Protein AF-0000000079915828 (afdb_homodimer)

Solvent-accessible surface area (backbone atoms only — not comparable to full-atom values): 18965 Å² total; per-residue (Å²): 133,83,81,73,73,76,75,75,77,76,74,57,76,58,43,66,49,56,47,56,29,67,75,40,44,79,91,48,40,68,49,22,48,33,44,31,30,44,50,34,49,53,52,39,46,51,53,24,49,53,47,42,48,60,61,30,49,80,71,75,40,53,68,68,46,48,53,50,46,48,54,20,66,74,31,73,92,17,38,43,40,54,68,56,50,16,64,74,65,70,41,56,57,68,57,45,51,53,44,50,52,55,34,35,74,72,53,26,31,44,78,42,68,32,92,86,40,77,86,41,44,31,38,30,56,32,76,62,24,50,51,53,46,52,52,50,49,54,56,35,47,75,44,33,45,29,40,41,84,58,53,69,69,51,43,54,51,43,38,54,41,38,48,51,37,29,40,48,63,61,73,34,70,66,84,117,132,82,82,74,74,77,75,74,78,76,72,57,74,57,41,64,48,55,48,53,29,66,72,40,44,78,85,49,49,70,50,23,48,33,45,32,29,42,49,32,50,55,52,39,46,51,53,24,51,51,49,42,48,61,59,30,51,81,70,75,41,52,68,68,46,48,53,50,47,49,54,19,67,72,31,73,91,18,39,42,40,53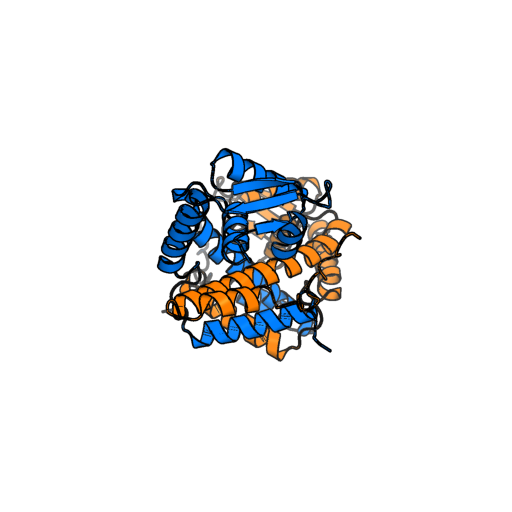,67,54,50,15,64,73,66,72,42,57,57,69,58,45,50,53,44,48,51,54,33,35,76,72,52,26,31,45,78,43,66,34,91,85,41,76,86,40,44,31,39,29,57,30,75,61,24,49,53,50,47,50,52,49,49,54,55,34,48,75,44,33,44,31,39,41,86,57,54,69,67,52,44,54,51,43,39,53,41,37,48,50,37,28,39,47,64,62,73,36,73,65,84,119

pLDDT: mean 82.02, std 20.26, range [24.66, 98.38]

InterPro domains:
  IPR000835 MarR-type HTH domain [PF01047] (61-121)
  IPR000835 MarR-type HTH domain [PS50995] (34-164)
  IPR000835 MarR-type HTH domain [SM00347] (54-155)
  IPR023187 Transcriptional regulator MarR-type, conserved site [PS01117] (95-129)
  IPR036388 Winged helix-like DNA-binding domain superfamily [G3DSA:1.10.10.10] (33-174)
  IPR036390 Winged helix DNA-binding domain superfamily [SSF46785] (28-171)
  IPR039422 Transcription regulators MarR/SlyA-like [PTHR33164] (37-163)

Nearest PDB structures (foldseek):
  3zmd-assembly2_D  TM=8.821E-01  e=4.193E-08  Streptomyces coelicolor
  8ylg-assembly1_B  TM=8.119E-01  e=3.521E-08  Burkholderia thailandensis
  4zzl-assembly1_B  TM=8.217E-01  e=9.716E-07  Pseudomonas aeruginosa
  5fb2-assembly1_A  TM=6.627E-01  e=1.843E-06  Staphylococcus aureus
  4lll-assembly4_M  TM=6.932E-01  e=1.890E-05  Staphylococcus aureus

Secondary structure (DSSP, 8-state):
--------S------HHHHHHHHH-SS-HHHHHHHHHHHHHHHHHHHHHHHHHHHHHTTT--HHHHHHHHHHHTSGGGEEEHHHHHHHHT--HHHHHHHHHHHHHTTSEEEEE-SS-TTPEEEEE-HHHHHHHHHHHHHHHHTGGGT-S--HHHHHHHHHHHHHHHHHTTSS----/--------S------HHHHHHHHHTTT-HHHHHHHHHHHHHHHHHHHHHHHHHHHHHTTT--HHHHHHHHHHHTSGGGEEEHHHHHHHHT--HHHHHHHHHHHHHTTSEEEEE-SS-TTPEEEEE-HHHHHHHHHHHHHHHHTGGGT-S--HHHHHHHHHHHHHHHHHTTSS----

Radius of gyration: 22.64 Å; Cα contacts (8 Å, |Δi|>4): 445; chains: 2; bounding box: 59×76×50 Å

Foldseek 3Di:
DPPPPPPPPPVPPCPPLNVQLVVCPDPCPVVSVVVSVVVVVVVLVVQLLVVLQVLCVVLVDDPLLLLLLVVLVPDVQSKDWLVVSCLVVVHDSVVSVVSLVVCVVVVQWDWDQDPVHNVIIMIHGDPVVVVSSVVSVVSCVVCVSSPHPDDPVVVVVVVVVVVVVCVVVPNDPPPD/DPPPPPPPPPVPPCPPLNVQLVVVCDPCPVVSVVVSVVVVVVVLVVQLLVVLQVLCVVLVADPLLLLLLVVLVPDDQSKDWLVVSCLVVVHDSVVSVVSLVVCVVVVQWDWDQDPVHNVIIMIHGDPVVVVSSVVSVVSCVVCPSSPHPDDPVVVVVVVVVVVVVCVVVPNDPPPD

Organism: NCBI:txid1990687

Structure (mmCIF, N/CA/C/O backbone):
data_AF-0000000079915828-model_v1
#
loop_
_entity.id
_entity.type
_entity.pdbx_description
1 polymer 'MarR family transcriptional regulator'
#
loop_
_atom_site.group_PDB
_atom_site.id
_atom_site.type_symbol
_atom_site.label_atom_id
_atom_site.label_alt_id
_atom_site.label_comp_id
_atom_site.label_asym_id
_atom_site.label_entity_id
_atom_site.label_seq_id
_atom_site.pdbx_PDB_ins_code
_atom_site.Cartn_x
_atom_site.Cartn_y
_atom_site.Cartn_z
_atom_site.occupancy
_atom_site.B_iso_or_equiv
_atom_site.auth_seq_id
_atom_site.auth_comp_id
_atom_site.auth_asym_id
_atom_site.auth_atom_id
_atom_site.pdbx_PDB_model_num
ATOM 1 N N . MET A 1 1 ? 28.391 41.219 5.98 1 24.83 1 MET A N 1
ATOM 2 C CA . MET A 1 1 ? 28.828 40 6.641 1 24.83 1 MET A CA 1
ATOM 3 C C . MET A 1 1 ? 27.656 39.062 6.875 1 24.83 1 MET A C 1
ATOM 5 O O . MET A 1 1 ? 26.703 39.406 7.574 1 24.83 1 MET A O 1
ATOM 9 N N . ALA A 1 2 ? 27.281 38.219 5.863 1 33.84 2 ALA A N 1
ATOM 10 C CA . ALA A 1 2 ? 26.094 37.406 5.652 1 33.84 2 ALA A CA 1
ATOM 11 C C . ALA A 1 2 ? 25.906 36.406 6.777 1 33.84 2 ALA A C 1
ATOM 13 O O . ALA A 1 2 ? 26.797 35.594 7.035 1 33.84 2 ALA A O 1
ATOM 14 N N . SER A 1 3 ? 25.312 36.719 7.906 1 31.5 3 SER A N 1
ATOM 15 C CA . SER A 1 3 ? 25.078 35.875 9.062 1 31.5 3 SER A CA 1
ATOM 16 C C . SER A 1 3 ? 24.469 34.531 8.641 1 31.5 3 SER A C 1
ATOM 18 O O . SER A 1 3 ? 23.406 34.5 8.008 1 31.5 3 SER A O 1
ATOM 20 N N . GLU A 1 4 ? 25.203 33.5 8.25 1 33.5 4 GLU A N 1
ATOM 21 C CA . GLU A 1 4 ? 24.906 32.094 7.914 1 33.5 4 GLU A CA 1
ATOM 22 C C . GLU A 1 4 ? 24.078 31.438 9.008 1 33.5 4 GLU A C 1
ATOM 24 O O . GLU A 1 4 ? 24.547 31.266 10.141 1 33.5 4 GLU A O 1
ATOM 29 N N . LEU A 1 5 ? 22.828 31.719 9.164 1 33.69 5 LEU A N 1
ATOM 30 C CA . LEU A 1 5 ? 22 31.047 10.164 1 33.69 5 LEU A CA 1
ATOM 31 C C . LEU A 1 5 ? 22.25 29.547 10.156 1 33.69 5 LEU A C 1
ATOM 33 O O . LEU A 1 5 ? 22.25 28.922 9.094 1 33.69 5 LEU A O 1
ATOM 37 N N . PRO A 1 6 ? 23 28.953 11.125 1 34.69 6 PRO A N 1
ATOM 38 C CA . PRO A 1 6 ? 23.328 27.516 11.188 1 34.69 6 PRO A CA 1
ATOM 39 C C . PRO A 1 6 ? 22.094 26.625 11 1 34.69 6 PRO A C 1
ATOM 41 O O . PRO A 1 6 ? 21 26.969 11.445 1 34.69 6 PRO A O 1
ATOM 44 N N . MET A 1 7 ? 21.859 26.062 9.867 1 35.19 7 MET A N 1
ATOM 45 C CA . MET A 1 7 ? 20.906 24.969 9.656 1 35.19 7 MET A CA 1
ATOM 46 C C . MET A 1 7 ? 20.938 23.984 10.828 1 35.19 7 MET A C 1
ATOM 48 O O . MET A 1 7 ? 22 23.5 11.211 1 35.19 7 MET A O 1
ATOM 52 N N . SER A 1 8 ? 20.109 24.219 11.852 1 34.31 8 SER A N 1
ATOM 53 C CA . SER A 1 8 ? 20.094 23.406 13.062 1 34.31 8 SER A CA 1
ATOM 54 C C . SER A 1 8 ? 20.312 21.938 12.75 1 34.31 8 SER A C 1
ATOM 56 O O . SER A 1 8 ? 19.688 21.391 11.836 1 34.31 8 SER A O 1
ATOM 58 N N . ALA A 1 9 ? 21.406 21.359 12.953 1 36.78 9 ALA A N 1
ATOM 59 C CA . ALA A 1 9 ? 21.969 20 12.977 1 36.78 9 ALA A CA 1
ATOM 60 C C . ALA A 1 9 ? 20.938 19 13.469 1 36.78 9 ALA A C 1
ATOM 62 O O . ALA A 1 9 ? 21.125 17.781 13.328 1 36.78 9 ALA A O 1
ATOM 63 N N . ASP A 1 10 ? 20.062 19.344 14.383 1 33.75 10 ASP A N 1
ATOM 64 C CA . ASP A 1 10 ? 19.234 18.375 15.102 1 33.75 10 ASP A CA 1
ATOM 65 C C . ASP A 1 10 ? 18.156 17.797 14.18 1 33.75 10 ASP A C 1
ATOM 67 O O . ASP A 1 10 ? 17.094 17.406 14.648 1 33.75 10 ASP A O 1
ATOM 71 N N . ASP A 1 11 ? 18.047 18.188 12.984 1 37.88 11 ASP A N 1
ATOM 72 C CA . ASP A 1 11 ? 17.203 17.406 12.086 1 37.88 11 ASP A CA 1
ATOM 73 C C . ASP A 1 11 ? 17.5 15.922 12.219 1 37.88 11 ASP A C 1
ATOM 75 O O . ASP A 1 11 ? 18.219 15.344 11.406 1 37.88 11 ASP A O 1
ATOM 79 N N . HIS A 1 12 ? 18.031 15.43 13.336 1 36.78 12 HIS A N 1
ATOM 80 C CA . HIS A 1 12 ? 18.047 14.008 13.633 1 36.78 12 HIS A CA 1
ATOM 81 C C . HIS A 1 12 ? 16.891 13.289 12.961 1 36.78 12 HIS A C 1
ATOM 83 O O . HIS A 1 12 ? 15.773 13.82 12.906 1 36.78 12 HIS A O 1
ATOM 89 N N . ARG A 1 13 ? 17.188 12.328 12.148 1 43.62 13 ARG A N 1
ATOM 90 C CA . ARG A 1 13 ? 16.375 11.398 11.375 1 43.62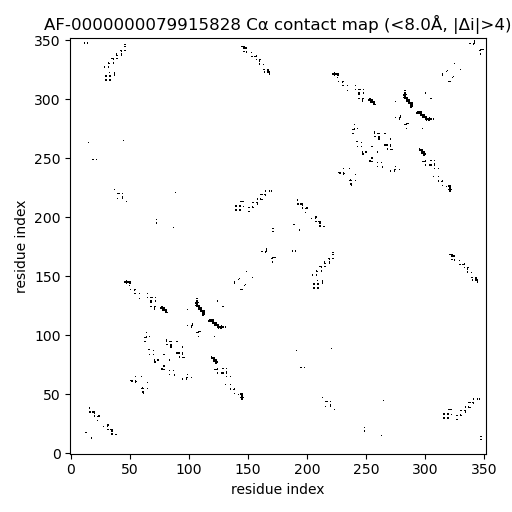 13 ARG A CA 1
ATOM 91 C C . ARG A 1 13 ? 15.156 10.945 12.18 1 43.62 13 ARG A C 1
ATOM 93 O O . ARG A 1 13 ? 15.219 9.945 12.891 1 43.62 13 ARG A O 1
ATOM 100 N N . HIS A 1 14 ? 14.453 11.82 12.914 1 45.56 14 HIS A N 1
ATOM 101 C CA . HIS A 1 14 ? 13.203 11.43 13.555 1 45.56 14 HIS A CA 1
ATOM 102 C C . HIS A 1 14 ? 12.328 10.625 12.609 1 45.56 14 HIS A C 1
ATOM 104 O O . HIS A 1 14 ? 12.156 10.992 11.445 1 45.56 14 HIS A O 1
ATOM 110 N N . ASP A 1 15 ? 12.32 9.391 12.969 1 44.62 15 ASP A N 1
ATOM 111 C CA . ASP A 1 15 ? 11.383 8.523 12.258 1 44.62 15 ASP A CA 1
ATOM 112 C C . ASP A 1 15 ? 10.062 9.242 11.984 1 44.62 15 ASP A C 1
ATOM 114 O O . ASP A 1 15 ? 9.484 9.852 12.883 1 44.62 15 ASP A O 1
ATOM 118 N N . VAL A 1 16 ? 9.867 9.531 10.766 1 49.28 16 VAL A N 1
ATOM 119 C CA . VAL A 1 16 ? 8.664 10.258 10.367 1 49.28 16 VAL A CA 1
ATOM 120 C C . VAL A 1 16 ? 7.469 9.742 11.164 1 49.28 16 VAL A C 1
ATOM 122 O O . VAL A 1 16 ? 6.605 10.523 11.57 1 49.28 16 VAL A O 1
ATOM 125 N N . VAL A 1 17 ? 7.375 8.461 11.328 1 49.44 17 VAL A N 1
ATOM 126 C CA . VAL A 1 17 ? 6.266 7.887 12.086 1 49.44 17 VAL A CA 1
ATOM 127 C C . VAL A 1 17 ? 6.344 8.352 13.539 1 49.44 17 VAL A C 1
ATOM 129 O O . VAL A 1 17 ? 5.332 8.742 14.125 1 49.44 17 VAL A O 1
ATOM 132 N N . ASP A 1 18 ? 7.59 8.266 14.078 1 50.78 18 ASP A N 1
ATOM 133 C CA . ASP A 1 18 ? 7.754 8.703 15.469 1 50.78 18 ASP A CA 1
ATOM 134 C C . ASP A 1 18 ? 7.457 10.195 15.609 1 50.78 18 ASP A C 1
ATOM 136 O O . ASP A 1 18 ? 6.875 10.625 16.609 1 50.78 18 ASP A O 1
ATOM 140 N N . TRP A 1 19 ? 7.949 10.914 14.742 1 50.97 19 TRP A N 1
ATOM 141 C CA . TRP A 1 19 ? 7.664 12.344 14.742 1 50.97 19 TRP A CA 1
ATOM 142 C C . TRP A 1 19 ? 6.164 12.602 14.68 1 50.97 19 TRP A C 1
ATOM 144 O O . TRP A 1 19 ? 5.633 13.398 15.461 1 50.97 19 TRP A O 1
ATOM 154 N N . MET A 1 20 ? 5.535 12.023 13.766 1 50.91 20 MET A N 1
ATOM 155 C CA . MET A 1 20 ? 4.094 12.211 13.625 1 50.91 20 MET A CA 1
ATOM 156 C C . MET A 1 20 ? 3.355 11.766 14.883 1 50.91 20 MET A C 1
ATOM 158 O O . MET A 1 20 ? 2.404 12.422 15.312 1 50.91 20 MET A O 1
ATOM 162 N N . ARG A 1 21 ? 3.816 10.719 15.422 1 51.94 21 ARG A N 1
ATOM 163 C CA . ARG A 1 21 ? 3.195 10.211 16.641 1 51.94 21 ARG A CA 1
ATOM 164 C C . ARG A 1 21 ? 3.383 11.18 17.797 1 51.94 21 ARG A C 1
ATOM 166 O O . ARG A 1 21 ? 2.451 11.422 18.562 1 51.94 21 ARG A O 1
ATOM 173 N N . ALA A 1 22 ? 4.578 11.57 18.078 1 50.28 22 ALA A N 1
ATOM 174 C CA . ALA A 1 22 ? 4.875 12.492 19.172 1 50.28 22 ALA A CA 1
ATOM 175 C C . ALA A 1 22 ? 4.031 13.758 19.078 1 50.28 22 ALA A C 1
ATOM 177 O O . ALA A 1 22 ? 3.576 14.289 20.094 1 50.28 22 ALA A O 1
ATOM 178 N N . GLU A 1 23 ? 3.842 14.25 18.016 1 48.75 23 GLU A N 1
ATOM 179 C CA . GLU A 1 23 ? 3.074 15.469 17.781 1 48.75 23 GLU A CA 1
ATOM 180 C C . GLU A 1 23 ? 1.586 15.242 18.031 1 48.75 23 GLU A C 1
ATOM 182 O O . GLU A 1 23 ? 0.875 16.141 18.484 1 48.75 23 GLU A O 1
ATOM 187 N N . TRP A 1 24 ? 0.978 14.102 17.875 1 48.88 24 TRP A N 1
ATOM 188 C CA . TRP A 1 24 ? -0.446 13.789 17.953 1 48.88 24 TRP A CA 1
ATOM 189 C C . TRP A 1 24 ? -0.807 13.227 19.328 1 48.88 24 TRP A C 1
ATOM 191 O O . TRP A 1 24 ? -1.987 13.125 19.672 1 48.88 24 TRP A O 1
ATOM 201 N N . SER A 1 25 ? -0.034 12.828 20.391 1 44.88 25 SER A N 1
ATOM 202 C CA . SER A 1 25 ? -0.263 12.023 21.594 1 44.88 25 SER A CA 1
ATOM 203 C C . SER A 1 25 ? -1.226 12.711 22.547 1 44.88 25 SER A C 1
ATOM 205 O O . SER A 1 25 ? -1.799 12.07 23.422 1 44.88 25 SER A O 1
ATOM 207 N N . GLU A 1 26 ? -1.434 13.836 22.906 1 39.84 26 GLU A N 1
ATOM 208 C CA . GLU A 1 26 ? -2.217 14.156 24.094 1 39.84 26 GLU A CA 1
ATOM 209 C C . GLU A 1 26 ? -3.582 13.477 24.062 1 39.84 26 GLU A C 1
ATOM 211 O O . GLU A 1 26 ? -3.949 12.758 24.984 1 39.84 26 GLU A O 1
ATOM 216 N N . ARG A 1 27 ? -4.875 14.086 24.141 1 41.62 27 ARG A N 1
ATOM 217 C CA . ARG A 1 27 ? -6.273 13.68 24.25 1 41.62 27 ARG A CA 1
ATOM 218 C C . ARG A 1 27 ? -6.633 12.68 23.156 1 41.62 27 ARG A C 1
ATOM 220 O O . ARG A 1 27 ? -7.512 11.836 23.344 1 41.62 27 ARG A O 1
ATOM 227 N N . ARG A 1 28 ? -6.18 12.742 21.797 1 51.5 28 ARG A N 1
ATOM 228 C CA . ARG A 1 28 ? -6.379 12.062 20.516 1 51.5 28 ARG A CA 1
ATOM 229 C C . ARG A 1 28 ? -5.562 10.773 20.453 1 51.5 28 ARG A C 1
ATOM 231 O O . ARG A 1 28 ? -5.289 10.266 19.359 1 51.5 28 ARG A O 1
ATOM 238 N N . ASP A 1 29 ? -5.5 10.055 21.641 1 62.38 29 ASP A N 1
ATOM 239 C CA . ASP A 1 29 ? -4.562 8.984 21.953 1 62.38 29 ASP A CA 1
ATOM 240 C C . ASP A 1 29 ? -4.762 7.785 21.016 1 62.38 29 ASP A C 1
ATOM 242 O O . ASP A 1 29 ? -3.807 7.309 20.406 1 62.38 29 ASP A O 1
ATOM 246 N N . SER A 1 30 ? -6.145 7.355 21.078 1 73.56 30 SER A N 1
ATOM 247 C CA . SER A 1 30 ? -6.355 6.203 20.203 1 73.56 30 SER A CA 1
ATOM 248 C C . SER A 1 30 ? -6.164 6.582 18.734 1 73.56 30 SER A C 1
ATOM 250 O O . SER A 1 30 ? -5.551 5.832 17.969 1 73.56 30 SER A O 1
ATOM 252 N N . ALA A 1 31 ? -6.672 7.875 18.562 1 79.69 31 ALA A N 1
ATOM 253 C CA . ALA A 1 31 ? -6.57 8.336 17.188 1 79.69 31 ALA A CA 1
ATOM 254 C C . ALA A 1 31 ? -5.113 8.531 16.781 1 79.69 31 ALA A C 1
ATOM 256 O O . ALA A 1 31 ? -4.742 8.258 15.633 1 79.69 31 ALA A O 1
ATOM 257 N N . ASP A 1 32 ? -4.316 8.922 17.719 1 81.81 32 ASP A N 1
ATOM 258 C CA . ASP A 1 32 ? -2.893 9.094 17.453 1 81.81 32 ASP A CA 1
ATOM 259 C C . ASP A 1 32 ? -2.227 7.754 17.141 1 81.81 32 ASP A C 1
ATOM 261 O O . ASP A 1 32 ? -1.391 7.664 16.234 1 81.81 32 ASP A O 1
ATOM 265 N N . LEU A 1 33 ? -2.676 6.812 17.953 1 86.75 33 LEU A N 1
ATOM 266 C CA . LEU A 1 33 ? -2.117 5.48 17.734 1 86.75 33 LEU A CA 1
ATOM 267 C C . LEU A 1 33 ? -2.559 4.918 16.391 1 86.75 33 LEU A C 1
ATOM 269 O O . LEU A 1 33 ? -1.758 4.312 15.672 1 86.75 33 LEU A O 1
ATOM 273 N N . GLU A 1 34 ? -3.822 5.121 16.094 1 92.12 34 GLU A N 1
ATOM 274 C CA . GLU A 1 34 ? -4.348 4.656 14.805 1 92.12 34 GLU A CA 1
ATOM 275 C C . GLU A 1 34 ? -3.654 5.355 13.641 1 92.12 34 GLU A C 1
ATOM 277 O O . GLU A 1 34 ? -3.281 4.711 12.656 1 92.12 34 GLU A O 1
ATOM 282 N N . PHE A 1 35 ? -3.451 6.621 13.836 1 88.12 35 PHE A N 1
ATOM 283 C CA . PHE A 1 35 ? -2.734 7.379 12.812 1 88.12 35 PHE A CA 1
ATOM 284 C C . PHE A 1 35 ? -1.315 6.852 12.648 1 88.12 35 PHE A C 1
ATOM 286 O O . PHE A 1 35 ? -0.884 6.562 11.531 1 88.12 35 PHE A O 1
ATOM 293 N N . GLY A 1 36 ? -0.651 6.734 13.766 1 87.12 36 GLY A N 1
ATOM 294 C CA . GLY A 1 36 ? 0.709 6.223 13.719 1 87.12 36 GLY A CA 1
ATOM 295 C C . GLY A 1 36 ? 0.812 4.859 13.07 1 87.12 36 GLY A C 1
ATOM 296 O O . GLY A 1 36 ? 1.731 4.605 12.289 1 87.12 36 GLY A O 1
ATOM 297 N N . THR A 1 37 ? -0.103 4.023 13.375 1 92.38 37 THR A N 1
ATOM 298 C CA . THR A 1 37 ? -0.124 2.678 12.812 1 92.38 37 THR A CA 1
ATOM 299 C C . THR A 1 37 ? -0.349 2.729 11.305 1 92.38 37 THR A C 1
ATOM 301 O O . THR A 1 37 ? 0.367 2.076 10.539 1 92.38 37 THR A O 1
ATOM 304 N N . THR A 1 38 ? -1.344 3.539 10.891 1 94.25 38 THR A N 1
ATOM 305 C CA . THR A 1 38 ? -1.659 3.67 9.469 1 94.25 38 THR A CA 1
ATOM 306 C C . THR A 1 38 ? -0.467 4.23 8.703 1 94.25 38 THR A C 1
ATOM 308 O O . THR A 1 38 ? -0.102 3.709 7.645 1 94.25 38 THR A O 1
ATOM 311 N N . MET A 1 39 ? 0.221 5.191 9.25 1 88.88 39 MET A N 1
ATOM 312 C CA . MET A 1 39 ? 1.383 5.785 8.594 1 88.88 39 MET A CA 1
ATOM 313 C C . MET A 1 39 ? 2.521 4.777 8.492 1 88.88 39 MET A C 1
ATOM 315 O O . MET A 1 39 ? 3.191 4.691 7.457 1 88.88 39 MET A O 1
ATOM 319 N N . ALA A 1 40 ? 2.742 4.023 9.562 1 89.5 40 ALA A N 1
ATOM 320 C CA . ALA A 1 40 ? 3.773 2.988 9.547 1 89.5 40 ALA A CA 1
ATOM 321 C C . ALA A 1 40 ? 3.479 1.938 8.484 1 89.5 40 ALA A C 1
ATOM 323 O O . ALA A 1 40 ? 4.387 1.49 7.773 1 89.5 40 ALA A O 1
ATOM 324 N N . LEU A 1 41 ? 2.225 1.53 8.367 1 94.81 41 LEU A N 1
ATOM 325 C CA . LEU A 1 41 ? 1.795 0.547 7.379 1 94.81 41 LEU A CA 1
ATOM 326 C C . LEU A 1 41 ? 2.01 1.068 5.965 1 94.81 41 LEU A C 1
ATOM 328 O O . LEU A 1 41 ? 2.553 0.36 5.113 1 94.81 41 LEU A O 1
ATOM 332 N N . LEU A 1 42 ? 1.61 2.338 5.707 1 93.5 42 LEU A N 1
ATOM 333 C CA . LEU A 1 42 ? 1.788 2.945 4.391 1 93.5 42 LEU A CA 1
ATOM 334 C C . LEU A 1 42 ? 3.266 3.012 4.02 1 93.5 42 LEU A C 1
ATOM 336 O O . LEU A 1 42 ? 3.641 2.684 2.891 1 93.5 42 LEU A O 1
ATOM 340 N N . ARG A 1 43 ? 4.062 3.391 4.988 1 89.12 43 ARG A N 1
ATOM 341 C CA . ARG A 1 43 ? 5.492 3.547 4.746 1 89.12 43 ARG A CA 1
ATOM 342 C C . ARG A 1 43 ? 6.152 2.197 4.477 1 89.12 43 ARG A C 1
ATOM 344 O O . ARG A 1 43 ? 6.934 2.061 3.533 1 89.12 43 ARG A O 1
ATOM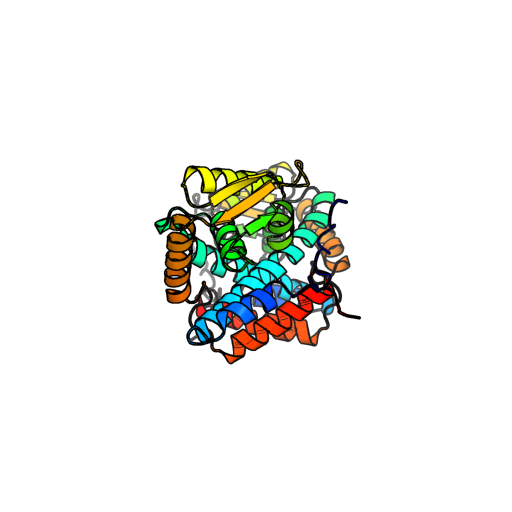 351 N N . ALA A 1 44 ? 5.887 1.239 5.281 1 93.44 44 ALA A N 1
ATOM 352 C CA . ALA A 1 44 ? 6.438 -0.099 5.074 1 93.44 44 ALA A CA 1
ATOM 353 C C . ALA A 1 44 ? 6.02 -0.66 3.719 1 93.44 44 ALA A C 1
ATOM 355 O O . ALA A 1 44 ? 6.832 -1.251 3.006 1 93.44 44 ALA A O 1
ATOM 356 N N . HIS A 1 45 ? 4.734 -0.503 3.42 1 94.88 45 HIS A N 1
ATOM 357 C CA . HIS A 1 45 ? 4.223 -0.955 2.131 1 94.88 45 HIS A CA 1
ATOM 358 C C . HIS A 1 45 ? 5.004 -0.329 0.979 1 94.88 45 HIS A C 1
ATOM 360 O O . HIS A 1 45 ? 5.355 -1.016 0.016 1 94.88 45 HIS A O 1
ATOM 366 N N . GLN A 1 46 ? 5.27 0.924 1.004 1 93.12 46 GLN A N 1
ATOM 367 C CA . GLN A 1 46 ? 5.98 1.625 -0.061 1 93.12 46 GLN A CA 1
ATOM 368 C C . GLN A 1 46 ? 7.363 1.021 -0.291 1 93.12 46 GLN A C 1
ATOM 370 O O . GLN A 1 46 ? 7.758 0.78 -1.434 1 93.12 46 GLN A O 1
ATOM 375 N N . TRP A 1 47 ? 8.07 0.78 0.77 1 90.81 47 TRP A N 1
ATOM 376 C CA . TRP A 1 47 ? 9.406 0.203 0.663 1 90.81 47 TRP A CA 1
ATOM 377 C C . TRP A 1 47 ? 9.352 -1.205 0.081 1 90.81 47 TRP A C 1
ATOM 379 O O . TRP A 1 47 ? 10.117 -1.545 -0.818 1 90.81 47 TRP A O 1
ATOM 389 N N . VAL A 1 48 ? 8.422 -1.996 0.588 1 94.62 48 VAL A N 1
ATOM 390 C CA . VAL A 1 48 ? 8.289 -3.387 0.166 1 94.62 48 VAL A CA 1
ATOM 391 C C . VAL A 1 48 ? 7.926 -3.443 -1.315 1 94.62 48 VAL A C 1
ATOM 393 O O . VAL A 1 48 ? 8.547 -4.18 -2.088 1 94.62 48 VAL A O 1
ATOM 396 N N . VAL A 1 49 ? 6.98 -2.662 -1.746 1 94.62 49 VAL A N 1
ATOM 397 C CA . VAL A 1 49 ? 6.5 -2.668 -3.123 1 94.62 49 VAL A CA 1
ATOM 398 C C . VAL A 1 49 ? 7.598 -2.166 -4.059 1 94.62 49 VAL A C 1
ATOM 400 O O . VAL A 1 49 ? 7.773 -2.695 -5.16 1 94.62 49 VAL A O 1
ATOM 403 N N . ARG A 1 50 ? 8.312 -1.164 -3.648 1 92.88 50 ARG A N 1
ATOM 404 C CA . ARG A 1 50 ? 9.414 -0.666 -4.461 1 92.88 50 ARG A CA 1
ATOM 405 C C . ARG A 1 50 ? 10.445 -1.763 -4.715 1 92.88 50 ARG A C 1
ATOM 407 O O . ARG A 1 50 ? 10.93 -1.915 -5.84 1 92.88 50 ARG A O 1
ATOM 414 N N . ALA A 1 51 ? 10.805 -2.443 -3.645 1 93.19 51 ALA A N 1
ATOM 415 C CA . ALA A 1 51 ? 11.773 -3.531 -3.771 1 93.19 51 ALA A CA 1
ATOM 416 C C . ALA A 1 51 ? 11.25 -4.621 -4.703 1 93.19 51 ALA A C 1
ATOM 418 O O . ALA A 1 51 ? 11.992 -5.129 -5.547 1 93.19 51 ALA A O 1
ATOM 419 N N . MET A 1 52 ? 10.008 -4.965 -4.57 1 95.44 52 MET A N 1
ATOM 420 C CA . MET A 1 52 ? 9.414 -5.984 -5.434 1 95.44 52 MET A CA 1
ATOM 421 C C . MET A 1 52 ? 9.414 -5.531 -6.891 1 95.44 52 MET A C 1
ATOM 423 O O . MET A 1 52 ? 9.797 -6.289 -7.777 1 95.44 52 MET A O 1
ATOM 427 N N . ASP A 1 53 ? 8.984 -4.316 -7.105 1 95.94 53 ASP A N 1
ATOM 428 C CA . ASP A 1 53 ? 8.883 -3.793 -8.461 1 95.94 53 ASP A CA 1
ATOM 429 C C . ASP A 1 53 ? 10.242 -3.783 -9.148 1 95.94 53 ASP A C 1
ATOM 431 O O . ASP A 1 53 ? 10.344 -4.047 -10.352 1 95.94 53 ASP A O 1
ATOM 435 N N . GLN A 1 54 ? 11.227 -3.453 -8.406 1 95.38 54 GLN A N 1
ATOM 436 C CA . GLN A 1 54 ? 12.578 -3.424 -8.961 1 95.38 54 GLN A CA 1
ATOM 437 C C . GLN A 1 54 ? 12.969 -4.789 -9.523 1 95.38 54 GLN A C 1
ATOM 439 O O . GLN A 1 54 ? 13.531 -4.879 -10.617 1 95.38 54 GLN A O 1
ATOM 444 N N . GLU A 1 55 ? 12.68 -5.863 -8.82 1 95.94 55 GLU A N 1
ATOM 445 C CA . GLU A 1 55 ? 13.016 -7.207 -9.266 1 95.94 55 GLU A CA 1
ATOM 446 C C . GLU A 1 55 ? 12.125 -7.648 -10.422 1 95.94 55 GLU A C 1
ATOM 448 O O . GLU A 1 55 ? 12.586 -8.32 -11.352 1 95.94 55 GLU A O 1
ATOM 453 N N . LEU A 1 56 ? 10.875 -7.277 -10.398 1 97.19 56 LEU A N 1
ATOM 454 C CA . LEU A 1 56 ? 9.906 -7.719 -11.398 1 97.19 56 LEU A CA 1
ATOM 455 C C . LEU A 1 56 ? 10.141 -7.027 -12.734 1 97.19 56 LEU A C 1
ATOM 457 O O . LEU A 1 56 ? 9.812 -7.57 -13.789 1 97.19 56 LEU A O 1
ATOM 461 N N . ARG A 1 57 ? 10.742 -5.844 -12.641 1 95.75 57 ARG A N 1
ATOM 462 C CA . ARG A 1 57 ? 11.055 -5.09 -13.852 1 95.75 57 ARG A CA 1
ATOM 463 C C . ARG A 1 57 ? 11.953 -5.891 -14.781 1 95.75 57 ARG A C 1
ATOM 465 O O . ARG A 1 57 ? 11.781 -5.867 -16 1 95.75 57 ARG A O 1
ATOM 472 N N . SER A 1 58 ? 12.867 -6.574 -14.266 1 93.62 58 SER A N 1
ATOM 473 C CA . SER A 1 58 ? 13.812 -7.363 -15.055 1 93.62 58 SER A CA 1
ATOM 474 C C . SER A 1 58 ? 13.094 -8.477 -15.812 1 93.62 58 SER A C 1
ATOM 476 O O . SER A 1 58 ? 13.617 -9 -16.797 1 93.62 58 SER A O 1
ATOM 478 N N . LEU A 1 59 ? 11.93 -8.828 -15.391 1 94.62 59 LEU A N 1
ATOM 479 C CA . LEU A 1 59 ? 11.141 -9.875 -16.031 1 94.62 59 LEU A CA 1
ATOM 480 C C . LEU A 1 59 ? 10.031 -9.281 -16.891 1 94.62 59 LEU A C 1
ATOM 482 O O . LEU A 1 59 ? 9.195 -10.008 -17.438 1 94.62 59 LEU A O 1
ATOM 486 N N . ARG A 1 60 ? 9.992 -7.941 -16.891 1 94.94 60 ARG A N 1
ATOM 487 C CA . ARG A 1 60 ? 8.945 -7.215 -17.609 1 94.94 60 ARG A CA 1
ATOM 488 C C . ARG A 1 60 ? 7.562 -7.594 -17.078 1 94.94 60 ARG A C 1
ATOM 490 O O . ARG A 1 60 ? 6.625 -7.77 -17.859 1 94.94 60 ARG A O 1
ATOM 497 N N . LEU A 1 61 ? 7.418 -7.855 -15.836 1 96.5 61 LEU A N 1
ATOM 498 C CA . LEU A 1 61 ? 6.164 -8.172 -15.156 1 96.5 61 LEU A CA 1
ATOM 499 C C . LEU A 1 61 ? 5.75 -7.039 -14.227 1 96.5 61 LEU A C 1
ATOM 501 O O . LEU A 1 61 ? 6.566 -6.535 -13.453 1 96.5 61 LEU A O 1
ATOM 505 N N . SER A 1 62 ? 4.57 -6.602 -14.328 1 95.56 62 SER A N 1
ATOM 506 C CA . SER A 1 62 ? 4.02 -5.707 -13.312 1 95.56 62 SER A CA 1
ATOM 507 C C . SER A 1 62 ? 3.648 -6.469 -12.047 1 95.56 62 SER A C 1
ATOM 509 O O . SER A 1 62 ? 3.551 -7.699 -12.062 1 95.56 62 SER A O 1
ATOM 511 N N . ARG A 1 63 ? 3.473 -5.773 -11.023 1 94.81 63 ARG A N 1
ATOM 512 C CA . ARG A 1 63 ? 3.086 -6.398 -9.766 1 94.81 63 ARG A CA 1
ATOM 513 C C . ARG A 1 63 ? 1.745 -7.113 -9.898 1 94.81 63 ARG A C 1
ATOM 515 O O . ARG A 1 63 ? 1.567 -8.211 -9.375 1 94.81 63 ARG A O 1
ATOM 522 N N . ASN A 1 64 ? 0.759 -6.461 -10.562 1 94.06 64 ASN A N 1
ATOM 523 C CA . ASN A 1 64 ? -0.539 -7.098 -10.758 1 94.06 64 ASN A CA 1
ATOM 524 C C . ASN A 1 64 ? -0.414 -8.391 -11.562 1 94.06 64 ASN A C 1
ATOM 526 O O . ASN A 1 64 ? -1.065 -9.383 -11.25 1 94.06 64 ASN A O 1
ATOM 530 N N . ALA A 1 65 ? 0.374 -8.328 -12.562 1 95.94 65 ALA A N 1
ATOM 531 C CA . ALA A 1 65 ? 0.614 -9.531 -13.367 1 95.94 65 ALA A CA 1
ATOM 532 C C . ALA A 1 65 ? 1.206 -10.648 -12.516 1 95.94 65 ALA A C 1
ATOM 534 O O . ALA A 1 65 ? 0.766 -11.797 -12.594 1 95.94 65 ALA A O 1
ATOM 535 N N . TYR A 1 66 ? 2.184 -10.281 -11.711 1 96.25 66 TYR A N 1
ATOM 536 C CA . TYR A 1 66 ? 2.803 -11.258 -10.82 1 96.25 66 TYR A CA 1
ATOM 537 C C . TYR A 1 66 ? 1.772 -11.867 -9.883 1 96.25 66 TYR A C 1
ATOM 539 O O . TYR A 1 66 ? 1.719 -13.094 -9.711 1 96.25 66 TYR A O 1
ATOM 547 N N . LEU A 1 67 ? 0.981 -11.055 -9.273 1 94.19 67 LEU A N 1
ATOM 548 C CA . LEU A 1 67 ? -0.008 -11.523 -8.305 1 94.19 67 LEU A CA 1
ATOM 549 C C . LEU A 1 67 ? -1.037 -12.422 -8.977 1 94.19 67 LEU A C 1
ATOM 551 O O . LEU A 1 67 ? -1.503 -13.398 -8.375 1 94.19 67 LEU A O 1
ATOM 555 N N . ILE A 1 68 ? -1.408 -12.117 -10.172 1 95.31 68 ILE A N 1
ATOM 556 C CA . ILE A 1 68 ? -2.318 -12.969 -10.93 1 95.31 68 ILE A CA 1
ATOM 557 C C . ILE A 1 68 ? -1.661 -14.328 -11.188 1 95.31 68 ILE A C 1
ATOM 559 O O . ILE A 1 68 ? -2.256 -15.375 -10.922 1 95.31 68 ILE A O 1
ATOM 563 N N . LEU A 1 69 ? -0.442 -14.32 -11.711 1 96.75 69 LEU A N 1
ATOM 564 C CA . LEU A 1 69 ? 0.273 -15.555 -12.008 1 96.75 69 LEU A CA 1
ATOM 565 C C . LEU A 1 69 ? 0.427 -16.406 -10.75 1 96.75 69 LEU A C 1
ATOM 567 O O . LEU A 1 69 ? 0.231 -17.625 -10.789 1 96.75 69 LEU A O 1
ATOM 571 N N . MET A 1 70 ? 0.751 -15.773 -9.711 1 93.38 70 MET A N 1
ATOM 572 C CA . MET A 1 70 ? 0.906 -16.469 -8.43 1 93.38 70 MET A CA 1
ATOM 573 C C . MET A 1 70 ? -0.415 -17.078 -7.984 1 93.38 70 MET A C 1
ATOM 575 O O . MET A 1 70 ? -0.446 -18.219 -7.516 1 93.38 70 MET A O 1
ATOM 579 N N . SER A 1 71 ? -1.49 -16.281 -8.07 1 91.38 71 SER A N 1
ATOM 580 C CA . SER A 1 71 ? -2.818 -16.781 -7.719 1 91.38 71 SER A CA 1
ATOM 581 C C . SER A 1 71 ? -3.186 -18.016 -8.523 1 91.38 71 SER A C 1
ATOM 583 O O . SER A 1 71 ? -3.746 -18.969 -7.98 1 91.38 71 SER A O 1
ATOM 585 N N . LEU A 1 72 ? -2.855 -18.031 -9.766 1 94.25 72 LEU A N 1
ATOM 586 C CA . LEU A 1 72 ? -3.123 -19.172 -10.625 1 94.25 72 LEU A CA 1
ATOM 587 C C . LEU A 1 72 ? -2.248 -20.359 -10.234 1 94.25 72 LEU A C 1
ATOM 589 O O . LEU A 1 72 ? -2.727 -21.5 -10.164 1 94.25 72 LEU A O 1
ATOM 593 N N . GLN A 1 73 ? -0.992 -20.094 -10.031 1 92.88 73 GLN A N 1
ATOM 594 C CA . GLN A 1 73 ? -0.055 -21.141 -9.648 1 92.88 73 GLN A CA 1
ATOM 595 C C . GLN A 1 73 ? -0.538 -21.891 -8.414 1 92.88 73 GLN A C 1
ATOM 597 O O . GLN A 1 73 ? -0.385 -23.109 -8.32 1 92.88 73 GLN A O 1
ATOM 602 N N . LEU A 1 74 ? -1.174 -21.188 -7.562 1 87 74 LEU A N 1
ATOM 603 C CA . LEU A 1 74 ? -1.569 -21.75 -6.277 1 87 74 LEU A CA 1
ATOM 604 C C . LEU A 1 74 ? -2.961 -22.359 -6.359 1 87 74 LEU A C 1
ATOM 606 O O . LEU A 1 74 ? -3.438 -22.953 -5.391 1 87 74 LEU A O 1
ATOM 610 N N . SER A 1 75 ? -3.633 -22.234 -7.426 1 88.62 75 SER A N 1
ATOM 611 C CA . SER A 1 75 ? -4.992 -22.734 -7.57 1 88.62 75 SER A CA 1
ATOM 612 C C . SER A 1 75 ? -4.992 -24.172 -8.086 1 88.62 75 SER A C 1
ATOM 614 O O . SER A 1 75 ? -3.988 -24.641 -8.617 1 88.62 75 SER A O 1
ATOM 616 N N . GLU A 1 76 ? -6.172 -24.766 -7.883 1 87.19 76 GLU A N 1
ATOM 617 C CA . GLU A 1 76 ? -6.363 -26.094 -8.469 1 87.19 76 GLU A CA 1
ATOM 618 C C . GLU A 1 76 ? -6.301 -26.031 -9.992 1 87.19 76 GLU A C 1
ATOM 620 O O . GLU A 1 76 ? -6.945 -25.188 -10.617 1 87.19 76 GLU A O 1
ATOM 625 N N . GLN A 1 77 ? -5.449 -26.922 -10.57 1 91.5 77 GLN A N 1
ATOM 626 C CA . GLN A 1 77 ? -5.281 -27.031 -12.016 1 91.5 77 GLN A CA 1
ATOM 627 C C . GLN A 1 77 ? -4.719 -25.75 -12.609 1 91.5 77 GLN A C 1
ATOM 629 O O . GLN A 1 77 ? -4.871 -25.484 -13.805 1 91.5 77 GLN A O 1
ATOM 634 N N . ARG A 1 78 ? -4.285 -24.75 -11.75 1 95.5 78 ARG A N 1
ATOM 635 C CA . ARG A 1 78 ? -3.678 -23.484 -12.156 1 95.5 78 ARG A CA 1
ATOM 636 C C . ARG A 1 78 ? -4.672 -22.625 -12.922 1 95.5 78 ARG A C 1
ATOM 638 O O . ARG A 1 78 ? -4.312 -22 -13.922 1 95.5 78 ARG A O 1
ATOM 645 N N . THR A 1 79 ? -5.941 -22.75 -12.477 1 94.75 79 THR A N 1
ATOM 646 C CA . THR A 1 79 ? -7.035 -22.062 -13.156 1 94.75 79 THR A CA 1
ATOM 647 C C . THR A 1 79 ? -7.91 -21.328 -12.156 1 94.75 79 THR A C 1
ATOM 649 O O . THR A 1 79 ? -8.18 -21.828 -11.062 1 94.75 79 THR A O 1
ATOM 652 N N . ARG A 1 80 ? -8.305 -20.094 -12.5 1 93.12 80 ARG A N 1
ATOM 653 C CA . ARG A 1 80 ? -9.281 -19.312 -11.742 1 93.12 80 ARG A CA 1
ATOM 654 C C . ARG A 1 80 ? -10.164 -18.5 -12.68 1 93.12 80 ARG A C 1
ATOM 656 O O . ARG A 1 80 ? -9.734 -18.125 -13.773 1 93.12 80 ARG A O 1
ATOM 663 N N . THR A 1 81 ? -11.391 -18.234 -12.18 1 92.88 81 THR A N 1
ATOM 664 C CA . THR A 1 81 ? -12.219 -17.281 -12.906 1 92.88 81 THR A CA 1
ATOM 665 C C . THR A 1 81 ? -11.68 -15.859 -12.734 1 92.88 81 THR A C 1
ATOM 667 O O . THR A 1 81 ? -11.031 -15.555 -11.734 1 92.88 81 THR A O 1
ATOM 670 N N . LEU A 1 82 ? -11.961 -15.016 -13.727 1 92.31 82 LEU A N 1
ATOM 671 C CA . LEU A 1 82 ? -11.555 -13.625 -13.602 1 92.31 82 LEU A CA 1
ATOM 672 C C . LEU A 1 82 ? -12.203 -12.969 -12.383 1 92.31 82 LEU A C 1
ATOM 674 O O . LEU A 1 82 ? -11.594 -12.125 -11.727 1 92.31 82 LEU A O 1
ATOM 678 N N . GLY A 1 83 ? -13.367 -13.344 -12.086 1 89.06 83 GLY A N 1
ATOM 679 C CA . GLY A 1 83 ? -14.055 -12.852 -10.906 1 89.06 83 GLY A CA 1
ATOM 680 C C . GLY A 1 83 ? -13.336 -13.195 -9.617 1 89.06 83 GLY A C 1
ATOM 681 O O . GLY A 1 83 ? -13.188 -12.344 -8.734 1 89.06 83 GLY A O 1
ATOM 682 N N . LYS A 1 84 ? -12.852 -14.438 -9.484 1 88.19 84 LYS A N 1
ATOM 683 C CA . LYS A 1 84 ? -12.102 -14.867 -8.305 1 88.19 84 LYS A CA 1
ATOM 684 C C . LYS A 1 84 ? -10.766 -14.141 -8.211 1 88.19 84 LYS A C 1
ATOM 686 O O . LYS A 1 84 ? -10.32 -13.773 -7.121 1 88.19 84 LYS A O 1
ATOM 691 N N . LEU A 1 85 ? -10.141 -13.93 -9.336 1 91.25 85 LEU A N 1
ATOM 692 C CA . LEU A 1 85 ? -8.891 -13.188 -9.352 1 91.25 85 LEU A CA 1
ATOM 693 C C . LEU A 1 85 ? -9.094 -11.766 -8.844 1 91.25 85 LEU A C 1
ATOM 695 O O . LEU A 1 85 ? -8.305 -11.266 -8.039 1 91.25 85 LEU A O 1
ATOM 699 N N . SER A 1 86 ? -10.141 -11.117 -9.328 1 90.06 86 SER A N 1
ATOM 700 C CA . SER A 1 86 ? -10.469 -9.758 -8.891 1 90.06 86 SER A CA 1
ATOM 701 C C . SER A 1 86 ? -10.703 -9.703 -7.387 1 90.06 86 SER A C 1
ATOM 703 O O . SER A 1 86 ? -10.172 -8.828 -6.703 1 90.06 86 SER A O 1
ATOM 705 N N . LYS A 1 87 ? -11.398 -10.68 -6.836 1 83.38 87 LYS A N 1
ATOM 706 C CA . LYS A 1 87 ? -11.711 -10.742 -5.41 1 83.38 87 LYS A CA 1
ATOM 707 C C . LYS A 1 87 ? -10.453 -11 -4.586 1 83.38 87 LYS A C 1
ATOM 709 O O . LYS A 1 87 ? -10.211 -10.312 -3.59 1 83.38 87 LYS A O 1
ATOM 714 N N . TYR A 1 88 ? -9.617 -11.891 -5.082 1 80.12 88 TYR A N 1
ATOM 715 C CA . TYR A 1 88 ? -8.422 -12.281 -4.352 1 80.12 88 TYR A CA 1
ATOM 716 C C . TYR A 1 88 ? -7.391 -11.156 -4.359 1 80.12 88 TYR A C 1
ATOM 718 O O . TYR A 1 88 ? -6.68 -10.953 -3.371 1 80.12 88 TYR A O 1
ATOM 726 N N . LEU A 1 89 ? -7.309 -10.406 -5.41 1 83.5 89 LEU A N 1
ATOM 727 C CA . LEU A 1 89 ? -6.297 -9.359 -5.555 1 83.5 89 LEU A CA 1
ATOM 728 C C . LEU A 1 89 ? -6.848 -8.008 -5.117 1 83.5 89 LEU A C 1
ATOM 730 O O . LEU A 1 89 ? -6.094 -7.039 -4.992 1 83.5 89 LEU A O 1
ATOM 734 N N . MET A 1 90 ? -8.172 -8 -4.832 1 80.25 90 MET A N 1
ATOM 735 C CA . MET A 1 90 ? -8.844 -6.758 -4.469 1 80.25 90 MET A CA 1
ATOM 736 C C . MET A 1 90 ? -8.547 -5.664 -5.484 1 80.25 90 MET A C 1
ATOM 738 O O . MET A 1 90 ? -8.188 -4.543 -5.109 1 80.25 90 MET A O 1
ATOM 742 N N . VAL A 1 91 ? -8.555 -6.031 -6.684 1 82.56 91 VAL A N 1
ATOM 743 C CA . VAL A 1 91 ? -8.391 -5.133 -7.82 1 82.56 91 VAL A CA 1
ATOM 744 C C . VAL A 1 91 ? -9.656 -5.148 -8.68 1 82.56 91 VAL A C 1
ATOM 746 O O . VAL A 1 91 ? -10.359 -6.16 -8.742 1 82.56 91 VAL A O 1
ATOM 749 N N . HIS A 1 92 ? -9.969 -4.035 -9.195 1 85.69 92 HIS A N 1
ATOM 750 C CA . HIS A 1 92 ? -11.164 -3.924 -10.023 1 85.69 92 HIS A CA 1
ATOM 751 C C . HIS A 1 92 ? -11.125 -4.922 -11.172 1 85.69 92 HIS A C 1
ATOM 753 O O . HIS A 1 92 ? -10.07 -5.145 -11.781 1 85.69 92 HIS A O 1
ATOM 759 N N . PRO A 1 93 ? -12.32 -5.461 -11.508 1 87.94 93 PRO A N 1
ATOM 760 C CA . PRO A 1 93 ? -12.398 -6.465 -12.57 1 87.94 93 PRO A CA 1
ATOM 761 C C . PRO A 1 93 ? -11.789 -5.977 -13.883 1 87.94 93 PRO A C 1
ATOM 763 O O . PRO A 1 93 ? -11.148 -6.75 -14.594 1 87.94 93 PRO A O 1
ATOM 766 N N . THR A 1 94 ? -12.008 -4.727 -14.156 1 91.12 94 THR A N 1
ATOM 767 C CA . THR A 1 94 ? -11.461 -4.176 -15.391 1 91.12 94 THR A CA 1
ATOM 768 C C . THR A 1 94 ? -9.938 -4.262 -15.391 1 91.12 94 THR A C 1
ATOM 770 O O . THR A 1 94 ? -9.336 -4.574 -16.422 1 91.12 94 THR A O 1
ATOM 773 N N . THR A 1 95 ? -9.328 -3.998 -14.258 1 91.31 95 THR A N 1
ATOM 774 C CA . THR A 1 95 ? -7.875 -4.059 -14.133 1 91.31 95 THR A CA 1
ATOM 775 C C . THR A 1 95 ? -7.379 -5.492 -14.281 1 91.31 95 THR A C 1
ATOM 777 O O . THR A 1 95 ? -6.363 -5.738 -14.938 1 91.31 95 THR A O 1
ATOM 780 N N . VAL A 1 96 ? -8.102 -6.406 -13.688 1 93.19 96 VAL A N 1
ATOM 781 C CA . VAL A 1 96 ? -7.746 -7.816 -13.797 1 93.19 96 VAL A CA 1
ATOM 782 C C . VAL A 1 96 ? -7.848 -8.266 -15.25 1 93.19 96 VAL A C 1
ATOM 784 O O . VAL A 1 96 ? -6.957 -8.953 -15.758 1 93.19 96 VAL A O 1
ATOM 787 N N . SER A 1 97 ? -8.922 -7.879 -15.93 1 93.44 97 SER A N 1
ATOM 788 C CA . SER A 1 97 ? -9.109 -8.258 -17.328 1 93.44 97 SER A CA 1
ATOM 789 C C . SER A 1 97 ? -7.969 -7.742 -18.203 1 93.44 97 SER A C 1
ATOM 791 O O . SER A 1 97 ? -7.434 -8.477 -19.031 1 93.44 97 SER A O 1
ATOM 793 N N . MET A 1 98 ? -7.613 -6.496 -17.969 1 94.81 98 MET A N 1
ATOM 794 C CA . MET A 1 98 ? -6.527 -5.891 -18.734 1 94.81 98 MET A CA 1
ATOM 795 C C . MET A 1 98 ? -5.207 -6.605 -18.469 1 94.81 98 MET A C 1
ATOM 797 O O . MET A 1 98 ? -4.434 -6.863 -19.391 1 94.81 98 MET A O 1
ATOM 801 N N . ALA A 1 99 ? -4.938 -6.879 -17.25 1 95.06 99 ALA A N 1
ATOM 802 C CA . ALA A 1 99 ? -3.705 -7.574 -16.891 1 95.06 99 ALA A CA 1
ATOM 803 C C . ALA A 1 99 ? -3.676 -8.984 -17.484 1 95.06 99 ALA A C 1
ATOM 805 O O . ALA A 1 99 ? -2.643 -9.43 -17.984 1 95.06 99 ALA A O 1
ATOM 806 N N . VAL A 1 100 ? -4.793 -9.672 -17.406 1 96.06 100 VAL A N 1
ATOM 807 C CA . VAL A 1 100 ? -4.883 -11.016 -17.969 1 96.06 100 VAL A CA 1
ATOM 808 C C . VAL A 1 100 ? -4.68 -10.961 -19.484 1 96.06 100 VAL A C 1
ATOM 810 O O . VAL A 1 100 ? -3.99 -11.812 -20.062 1 96.06 100 VAL A O 1
ATOM 813 N N . ASP A 1 101 ? -5.273 -9.961 -20.156 1 95.81 101 ASP A N 1
ATOM 814 C CA . ASP A 1 101 ? -5.086 -9.789 -21.594 1 95.81 101 ASP A CA 1
ATOM 815 C C . ASP A 1 101 ? -3.605 -9.656 -21.938 1 95.81 101 ASP A C 1
ATOM 817 O O . ASP A 1 101 ? -3.135 -10.266 -22.906 1 95.81 101 ASP A O 1
ATOM 821 N N . GLN A 1 102 ? -2.893 -8.906 -21.188 1 96.75 102 GLN A N 1
ATOM 822 C CA . GLN A 1 102 ? -1.463 -8.719 -21.406 1 96.75 102 GLN A CA 1
ATOM 823 C C . GLN A 1 102 ? -0.701 -10.023 -21.203 1 96.75 102 GLN A C 1
ATOM 825 O O . GLN A 1 102 ? 0.246 -10.32 -21.938 1 96.75 102 GLN A O 1
ATOM 830 N N . LEU A 1 103 ? -1.096 -10.797 -20.25 1 97.81 103 LEU A N 1
ATOM 831 C CA . LEU A 1 103 ? -0.451 -12.07 -19.953 1 97.81 103 LEU A CA 1
ATOM 832 C C . LEU A 1 103 ? -0.748 -13.102 -21.0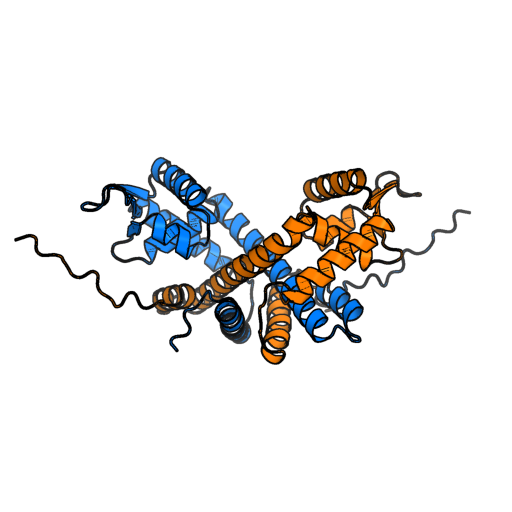31 1 97.81 103 LEU A C 1
ATOM 834 O O . LEU A 1 103 ? 0.098 -13.945 -21.344 1 97.81 103 LEU A O 1
ATOM 838 N N . VAL A 1 104 ? -1.947 -13.055 -21.594 1 97.5 104 VAL A N 1
ATOM 839 C CA . VAL A 1 104 ? -2.309 -13.914 -22.719 1 97.5 104 VAL A CA 1
ATOM 840 C C . VAL A 1 104 ? -1.445 -13.57 -23.922 1 97.5 104 VAL A C 1
ATOM 842 O O . VAL A 1 104 ? -0.897 -14.461 -24.578 1 97.5 104 VAL A O 1
ATOM 845 N N . LYS A 1 105 ? -1.341 -12.305 -24.188 1 97.31 105 LYS A N 1
ATOM 846 C CA . LYS A 1 105 ? -0.52 -11.852 -25.312 1 97.31 105 LYS A CA 1
ATOM 847 C C . LYS A 1 105 ? 0.931 -12.297 -25.141 1 97.31 105 LYS A C 1
ATOM 849 O O . LYS A 1 105 ? 1.6 -12.633 -26.109 1 97.31 105 LYS A O 1
ATOM 854 N N . ALA A 1 106 ? 1.431 -12.367 -23.953 1 97 106 ALA A N 1
ATOM 855 C CA . ALA A 1 106 ? 2.805 -12.758 -23.656 1 97 106 ALA A CA 1
ATOM 856 C C . ALA A 1 106 ? 2.955 -14.273 -23.656 1 97 106 ALA A C 1
ATOM 858 O O . ALA A 1 106 ? 4.066 -14.797 -23.547 1 97 106 ALA A O 1
ATOM 859 N N . GLY A 1 107 ? 1.786 -14.992 -23.703 1 97.88 107 GLY A N 1
ATOM 860 C CA . GLY A 1 107 ? 1.808 -16.438 -23.75 1 97.88 107 GLY A CA 1
ATOM 861 C C . GLY A 1 107 ? 1.875 -17.094 -22.375 1 97.88 107 GLY A C 1
ATOM 862 O O . GLY A 1 107 ? 2.152 -18.281 -22.266 1 97.88 107 GLY A O 1
ATOM 863 N N . PHE A 1 108 ? 1.622 -16.359 -21.266 1 98.38 108 PHE A N 1
ATOM 864 C CA . PHE A 1 108 ? 1.788 -16.859 -19.906 1 98.38 108 PHE A CA 1
ATOM 865 C C . PHE A 1 108 ? 0.475 -17.422 -19.359 1 98.38 108 PHE A C 1
ATOM 867 O O . PHE A 1 108 ? 0.469 -18.188 -18.406 1 98.38 108 PHE A O 1
ATOM 874 N N . VAL A 1 109 ? -0.66 -16.938 -19.922 1 98.31 109 VAL A N 1
ATOM 875 C CA . VAL A 1 109 ? -1.998 -17.328 -19.484 1 98.31 109 VAL A CA 1
ATOM 876 C C . VAL A 1 109 ? -2.867 -17.625 -20.703 1 98.31 109 VAL A C 1
ATOM 878 O O . VAL A 1 109 ? -2.682 -17.047 -21.781 1 98.31 109 VAL A O 1
ATOM 881 N N . GLU A 1 110 ? -3.707 -18.516 -20.578 1 97.62 110 GLU A N 1
ATOM 882 C CA . GLU A 1 110 ? -4.746 -18.797 -21.578 1 97.62 110 GLU A CA 1
ATOM 883 C C . GLU A 1 110 ? -6.133 -18.484 -21.016 1 97.62 110 GLU A C 1
ATOM 885 O O . GLU A 1 110 ? -6.395 -18.688 -19.828 1 97.62 110 GLU A O 1
ATOM 890 N N . ARG A 1 111 ? -6.93 -17.984 -21.844 1 93.19 111 ARG A N 1
ATOM 891 C CA . ARG A 1 111 ? -8.32 -17.719 -21.5 1 93.19 111 ARG A CA 1
ATOM 892 C C . ARG A 1 111 ? -9.258 -18.734 -22.141 1 93.19 111 ARG A C 1
ATOM 894 O O . ARG A 1 111 ? -9.055 -19.125 -23.297 1 93.19 111 ARG A O 1
ATOM 901 N N . GLN A 1 112 ? -10.172 -19.156 -21.375 1 88.81 112 GLN A N 1
ATOM 902 C CA . GLN A 1 112 ? -11.211 -20.031 -21.906 1 88.81 112 GLN A CA 1
ATOM 903 C C . GLN A 1 112 ? -12.57 -19.688 -21.312 1 88.81 112 GLN A C 1
ATOM 905 O O . GLN A 1 112 ? -12.672 -19.297 -20.141 1 88.81 112 GLN A O 1
ATOM 910 N N . ALA A 1 113 ? -13.57 -19.625 -22.219 1 82.12 113 ALA A N 1
ATOM 911 C CA . ALA A 1 113 ? -14.93 -19.484 -21.703 1 82.12 113 ALA A CA 1
ATOM 912 C C . ALA A 1 113 ? -15.32 -20.672 -20.828 1 82.12 113 ALA A C 1
ATOM 914 O O . ALA A 1 113 ? -14.914 -21.797 -21.094 1 82.12 113 ALA A O 1
ATOM 915 N N . HIS A 1 114 ? -15.969 -20.281 -19.703 1 75.25 114 HIS A N 1
ATOM 916 C CA . HIS A 1 114 ? -16.453 -21.359 -18.859 1 75.25 114 HIS A CA 1
ATOM 917 C C . HIS A 1 114 ? -17.422 -22.266 -19.609 1 75.25 114 HIS A C 1
ATOM 919 O O . HIS A 1 114 ? -18.266 -21.781 -20.375 1 75.25 114 HIS A O 1
ATOM 925 N N . ALA A 1 115 ? -17.328 -23.5 -19.422 1 71.88 115 ALA A N 1
ATOM 926 C CA . ALA A 1 115 ? -18.078 -24.516 -20.156 1 71.88 115 ALA A CA 1
ATOM 927 C C . ALA A 1 115 ? -19.578 -24.344 -19.953 1 71.88 115 ALA A C 1
ATOM 929 O O . ALA A 1 115 ? -20.359 -24.547 -20.875 1 71.88 115 ALA A O 1
ATOM 930 N N . THR A 1 116 ? -19.906 -23.984 -18.797 1 75.62 116 THR A N 1
ATOM 931 C CA . THR A 1 116 ? -21.328 -24 -18.469 1 75.62 116 THR A CA 1
ATOM 932 C C . THR A 1 116 ? -21.859 -22.578 -18.328 1 75.62 116 THR A C 1
ATOM 934 O O . THR A 1 116 ? -23.078 -22.359 -18.312 1 75.62 116 THR A O 1
ATOM 937 N N . ASP A 1 117 ? -20.984 -21.703 -17.984 1 73.12 117 ASP A N 1
ATOM 938 C CA . ASP A 1 117 ? -21.375 -20.297 -17.828 1 73.12 117 ASP A CA 1
ATOM 939 C C . ASP A 1 117 ? -20.547 -19.406 -18.75 1 73.12 117 ASP A C 1
ATOM 941 O O . ASP A 1 117 ? -19.453 -18.969 -18.375 1 73.12 117 ASP A O 1
ATOM 945 N N . ARG A 1 118 ? -21.141 -19.125 -19.922 1 68.38 118 ARG A N 1
ATOM 946 C CA . ARG A 1 118 ? -20.422 -18.406 -20.984 1 68.38 118 ARG A CA 1
ATOM 947 C C . ARG A 1 118 ? -20 -17.016 -20.516 1 68.38 118 ARG A C 1
ATOM 949 O O . ARG A 1 118 ? -19.078 -16.422 -21.062 1 68.38 118 ARG A O 1
ATOM 956 N N . ARG A 1 119 ? -20.625 -16.609 -19.375 1 73.94 119 ARG A N 1
ATOM 957 C CA . ARG A 1 119 ? -20.312 -15.266 -18.891 1 73.94 119 ARG A CA 1
ATOM 958 C C . ARG A 1 119 ? -19.094 -15.289 -17.969 1 73.94 119 ARG A C 1
ATOM 960 O O . ARG A 1 119 ? -18.484 -14.25 -17.719 1 73.94 119 ARG A O 1
ATOM 967 N N . THR A 1 120 ? -18.781 -16.516 -17.625 1 85.12 120 THR A N 1
ATOM 968 C CA . THR A 1 120 ? -17.641 -16.641 -16.734 1 85.12 120 THR A CA 1
ATOM 969 C C . THR A 1 120 ? -16.375 -17.031 -17.516 1 85.12 120 THR A C 1
ATOM 971 O O . THR A 1 120 ? -16.406 -17.984 -18.297 1 85.12 120 THR A O 1
ATOM 974 N N . VAL A 1 121 ? -15.398 -16.203 -17.453 1 90.69 121 VAL A N 1
ATOM 975 C CA . VAL A 1 121 ? -14.148 -16.438 -18.156 1 90.69 121 VAL A CA 1
ATOM 976 C C . VAL A 1 121 ? -13.109 -17.031 -17.203 1 90.69 121 VAL A C 1
ATOM 978 O O . VAL A 1 121 ? -12.961 -16.547 -16.078 1 90.69 121 VAL A O 1
ATOM 981 N N . LEU A 1 122 ? -12.438 -18.109 -17.688 1 94.44 122 LEU A N 1
ATOM 982 C CA . LEU A 1 122 ? -11.375 -18.766 -16.922 1 94.44 122 LEU A CA 1
ATOM 983 C C . LEU A 1 122 ? -10 -18.344 -17.422 1 94.44 122 LEU A C 1
ATOM 985 O O . LEU A 1 122 ? -9.797 -18.219 -18.641 1 94.44 122 LEU A O 1
ATOM 989 N N . ALA A 1 123 ? -9.133 -18.141 -16.5 1 96.88 123 ALA A N 1
ATOM 990 C CA . ALA A 1 123 ? -7.715 -17.938 -16.797 1 96.88 123 ALA A CA 1
ATOM 991 C C . ALA A 1 123 ? -6.887 -19.125 -16.297 1 96.88 123 ALA A C 1
ATOM 993 O O . ALA A 1 123 ? -7.047 -19.578 -15.164 1 96.88 123 ALA A O 1
ATOM 994 N N . THR A 1 124 ? -6.062 -19.672 -17.188 1 97.62 124 THR A N 1
ATOM 995 C CA . THR A 1 124 ? -5.234 -20.828 -16.844 1 97.62 124 THR A CA 1
ATOM 996 C C . THR A 1 124 ? -3.764 -20.531 -17.125 1 97.62 124 THR A C 1
ATOM 998 O O . THR A 1 124 ? -3.424 -19.969 -18.156 1 97.62 124 THR A O 1
ATOM 1001 N N . LEU A 1 125 ? -2.961 -20.891 -16.156 1 97.75 125 LEU A N 1
ATOM 1002 C CA . LEU A 1 125 ? -1.519 -20.719 -16.281 1 97.75 125 LEU A CA 1
ATOM 1003 C C . LEU A 1 125 ? -0.945 -21.672 -17.312 1 97.75 125 LEU A C 1
ATOM 1005 O O . LEU A 1 125 ? -1.255 -22.875 -17.312 1 97.75 125 LEU A O 1
ATOM 1009 N N . THR A 1 126 ? -0.151 -21.188 -18.281 1 98.19 126 THR A N 1
ATOM 1010 C CA . THR A 1 126 ? 0.543 -22.016 -19.266 1 98.19 126 THR A CA 1
ATOM 1011 C C . THR A 1 126 ? 1.871 -22.516 -18.703 1 98.19 126 THR A C 1
ATOM 1013 O O . THR A 1 126 ? 2.326 -22.047 -17.656 1 98.19 126 THR A O 1
ATOM 1016 N N . PRO A 1 127 ? 2.525 -23.5 -19.391 1 98.06 127 PRO A N 1
ATOM 1017 C CA . PRO A 1 127 ? 3.869 -23.906 -18.969 1 98.06 127 PRO A CA 1
ATOM 1018 C C . PRO A 1 127 ? 4.859 -22.75 -18.953 1 98.06 127 PRO A C 1
ATOM 1020 O O . PRO A 1 127 ? 5.68 -22.641 -18.047 1 98.06 127 PRO A O 1
ATOM 1023 N N . ALA A 1 128 ? 4.75 -21.875 -19.969 1 98 128 ALA A N 1
ATOM 1024 C CA . ALA A 1 128 ? 5.598 -20.688 -20 1 98 128 ALA A CA 1
ATOM 1025 C C . ALA A 1 128 ? 5.289 -19.75 -18.844 1 98 128 ALA A C 1
ATOM 1027 O O . ALA A 1 128 ? 6.195 -19.156 -18.25 1 98 128 ALA A O 1
ATOM 1028 N N . GLY A 1 129 ? 3.975 -19.594 -18.5 1 98.12 129 GLY A N 1
ATOM 1029 C CA . GLY A 1 129 ? 3.562 -18.797 -17.344 1 98.12 129 GLY A CA 1
ATOM 1030 C C . GLY A 1 129 ? 4.094 -19.344 -16.031 1 98.12 129 GLY A C 1
ATOM 1031 O O . GLY A 1 129 ? 4.496 -18.578 -15.156 1 98.12 129 GLY A O 1
ATOM 1032 N N . LEU A 1 130 ? 4.105 -20.625 -15.93 1 97.31 130 LEU A N 1
ATOM 1033 C CA . LEU A 1 130 ? 4.637 -21.266 -14.742 1 97.31 130 LEU A CA 1
ATOM 1034 C C . LEU A 1 130 ? 6.129 -21 -14.586 1 97.31 130 LEU A C 1
ATOM 1036 O O . LEU A 1 130 ? 6.605 -20.703 -13.492 1 97.31 130 LEU A O 1
ATOM 1040 N N . GLU A 1 131 ? 6.871 -21.047 -15.672 1 97.44 131 GLU A N 1
ATOM 1041 C CA . GLU A 1 131 ? 8.305 -20.781 -15.648 1 97.44 131 GLU A CA 1
ATOM 1042 C C . GLU A 1 131 ? 8.594 -19.359 -15.203 1 97.44 131 GLU A C 1
ATOM 1044 O O . GLU A 1 131 ? 9.469 -19.125 -14.359 1 97.44 131 GLU A O 1
ATOM 1049 N N . VAL A 1 132 ? 7.832 -18.438 -15.695 1 97.38 132 VAL A N 1
ATOM 1050 C CA . VAL A 1 132 ? 8.109 -17.031 -15.414 1 97.38 132 VAL A CA 1
ATOM 1051 C C . VAL A 1 132 ? 7.762 -16.734 -13.953 1 97.38 132 VAL A C 1
ATOM 1053 O O . VAL A 1 132 ? 8.477 -15.977 -13.289 1 97.38 132 VAL A O 1
ATOM 1056 N N . VAL A 1 133 ? 6.668 -17.266 -13.43 1 96.56 133 VAL A N 1
ATOM 1057 C CA . VAL A 1 133 ? 6.285 -16.969 -12.055 1 96.56 133 VAL A CA 1
ATOM 1058 C C . VAL A 1 133 ? 7.266 -17.625 -11.094 1 96.56 133 VAL A C 1
ATOM 1060 O O . VAL A 1 133 ? 7.574 -17.078 -10.031 1 96.56 133 VAL A O 1
ATOM 1063 N N . GLU A 1 134 ? 7.805 -18.781 -11.469 1 95.56 134 GLU A N 1
ATOM 1064 C CA . GLU A 1 134 ? 8.828 -19.438 -10.648 1 95.56 134 GLU A CA 1
ATOM 1065 C C . GLU A 1 134 ? 10.117 -18.625 -10.641 1 95.56 134 GLU A C 1
ATOM 1067 O O . GLU A 1 134 ? 10.758 -18.469 -9.594 1 95.56 134 GLU A O 1
ATOM 1072 N N . ASP A 1 135 ? 10.469 -18.125 -11.797 1 96.44 135 ASP A N 1
ATOM 1073 C CA . ASP A 1 135 ? 11.617 -17.234 -11.875 1 96.44 135 ASP A CA 1
ATOM 1074 C C . ASP A 1 135 ? 11.406 -15.992 -11.008 1 96.44 135 ASP A C 1
ATOM 1076 O O . ASP A 1 135 ? 12.312 -15.57 -10.289 1 96.44 135 ASP A O 1
ATOM 1080 N N . ALA A 1 136 ? 10.219 -15.398 -11.07 1 96.75 136 ALA A N 1
ATOM 1081 C CA . ALA A 1 136 ? 9.875 -14.234 -10.258 1 96.75 136 ALA A CA 1
ATOM 1082 C C . ALA A 1 136 ? 9.969 -14.562 -8.766 1 96.75 136 ALA A C 1
ATOM 1084 O O . ALA A 1 136 ? 10.516 -13.781 -7.988 1 96.75 136 ALA A O 1
ATOM 1085 N N . ASN A 1 137 ? 9.445 -15.766 -8.398 1 93.75 137 ASN A N 1
ATOM 1086 C CA . ASN A 1 137 ? 9.523 -16.203 -7.012 1 93.75 137 ASN A CA 1
ATOM 1087 C C . ASN A 1 137 ? 10.969 -16.281 -6.527 1 93.75 137 ASN A C 1
ATOM 1089 O O . ASN A 1 137 ? 11.281 -15.805 -5.434 1 93.75 137 ASN A O 1
ATOM 1093 N N . ASP A 1 138 ? 11.812 -16.844 -7.344 1 94.38 138 ASP A N 1
ATOM 1094 C CA . ASP A 1 138 ? 13.219 -16.984 -6.984 1 94.38 138 ASP A CA 1
ATOM 1095 C C . ASP A 1 138 ? 13.883 -15.617 -6.801 1 94.38 138 ASP A C 1
ATOM 1097 O O . ASP A 1 138 ? 14.625 -15.406 -5.84 1 94.38 138 ASP A O 1
ATOM 1101 N N . ARG A 1 139 ? 13.625 -14.68 -7.664 1 95.06 139 ARG A N 1
ATOM 1102 C CA . ARG A 1 139 ? 14.203 -13.344 -7.59 1 95.06 139 ARG A CA 1
ATOM 1103 C C . ARG A 1 139 ? 13.695 -12.594 -6.359 1 95.06 139 ARG A C 1
ATOM 1105 O O . ARG A 1 139 ? 14.477 -11.938 -5.668 1 95.06 139 ARG A O 1
ATOM 1112 N N . LEU A 1 140 ? 12.43 -12.719 -6.121 1 95.56 140 LEU A N 1
ATOM 1113 C CA . LEU A 1 140 ? 11.836 -12.031 -4.977 1 95.56 140 LEU A CA 1
ATOM 1114 C C . LEU A 1 140 ? 12.312 -12.656 -3.666 1 95.56 140 LEU A C 1
ATOM 1116 O O . LEU A 1 140 ? 12.539 -11.945 -2.686 1 95.56 140 LEU A O 1
ATOM 1120 N N . ALA A 1 141 ? 12.43 -13.984 -3.654 1 92.69 141 ALA A N 1
ATOM 1121 C CA . ALA A 1 141 ? 12.953 -14.672 -2.473 1 92.69 141 ALA A CA 1
ATOM 1122 C C . ALA A 1 141 ? 14.375 -14.211 -2.16 1 92.69 141 ALA A C 1
ATOM 1124 O O . ALA A 1 141 ? 14.75 -14.102 -0.992 1 92.69 141 ALA A O 1
ATOM 1125 N N . ALA A 1 142 ? 15.156 -13.914 -3.143 1 92.75 142 ALA A N 1
ATOM 1126 C CA . ALA A 1 142 ? 16.547 -13.5 -2.982 1 92.75 142 ALA A CA 1
ATOM 1127 C C . ALA A 1 142 ? 16.641 -12.141 -2.285 1 92.75 142 ALA A C 1
ATOM 1129 O O . ALA A 1 142 ? 17.641 -11.828 -1.65 1 92.75 142 ALA A O 1
ATOM 1130 N N . VAL A 1 143 ? 15.539 -11.367 -2.377 1 92.81 143 VAL A N 1
ATOM 1131 C CA . VAL A 1 143 ? 15.523 -10.062 -1.718 1 92.81 143 VAL A CA 1
ATOM 1132 C C . VAL A 1 143 ? 14.516 -10.078 -0.568 1 92.81 143 VAL A C 1
ATOM 1134 O O . VAL A 1 143 ? 14.008 -9.023 -0.168 1 92.81 143 VAL A O 1
ATOM 1137 N N . HIS A 1 144 ? 14.164 -11.281 -0.145 1 93.62 144 HIS A N 1
ATOM 1138 C CA . HIS A 1 144 ? 13.305 -11.484 1.015 1 93.62 144 HIS A CA 1
ATOM 1139 C C . HIS A 1 144 ? 11.938 -10.844 0.806 1 93.62 144 HIS A C 1
ATOM 1141 O O . HIS A 1 144 ? 11.367 -10.273 1.736 1 93.62 144 HIS A O 1
ATOM 1147 N N . PHE A 1 145 ? 11.508 -10.797 -0.452 1 94 145 PHE A N 1
ATOM 1148 C CA . PHE A 1 145 ? 10.219 -10.258 -0.856 1 94 145 PHE A CA 1
ATOM 1149 C C . PHE A 1 145 ? 10.07 -8.812 -0.389 1 94 145 PHE A C 1
ATOM 1151 O O . PHE A 1 145 ? 8.977 -8.383 -0.02 1 94 145 PHE A O 1
ATOM 1158 N N . GLY A 1 146 ? 11.188 -8.102 -0.299 1 94 146 GLY A N 1
ATOM 1159 C CA . GLY A 1 146 ? 11.203 -6.688 0.029 1 94 146 GLY A CA 1
ATOM 1160 C C . GLY A 1 146 ? 11.32 -6.422 1.518 1 94 146 GLY A C 1
ATOM 1161 O O . GLY A 1 146 ? 11.383 -5.266 1.943 1 94 146 GLY A O 1
ATOM 1162 N N . LEU A 1 147 ? 11.344 -7.449 2.328 1 94.38 147 LEU A N 1
ATOM 1163 C CA . LEU A 1 147 ? 11.344 -7.289 3.777 1 94.38 147 LEU A CA 1
ATOM 1164 C C . LEU A 1 147 ? 12.766 -7.195 4.316 1 94.38 147 LEU A C 1
ATOM 1166 O O . LEU A 1 147 ? 12.969 -6.93 5.504 1 94.38 147 LEU A O 1
ATOM 1170 N N . ALA A 1 148 ? 13.758 -7.348 3.504 1 85.94 148 ALA A N 1
ATOM 1171 C CA . ALA A 1 148 ? 15.148 -7.371 3.938 1 85.94 148 ALA A CA 1
ATOM 1172 C C . ALA A 1 148 ? 15.367 -8.414 5.031 1 85.94 148 ALA A C 1
ATOM 1174 O O . ALA A 1 148 ? 14.688 -9.438 5.066 1 85.94 148 ALA A O 1
ATOM 1175 N N . SER A 1 149 ? 16.422 -8.312 5.867 1 85.31 149 SER A N 1
ATOM 1176 C CA . SER A 1 149 ? 16.781 -9.352 6.832 1 85.31 149 SER A CA 1
ATOM 1177 C C . SER A 1 149 ? 16.016 -9.18 8.141 1 85.31 149 SER A C 1
ATOM 1179 O O . SER A 1 149 ? 16.625 -8.969 9.195 1 85.31 149 SER A O 1
ATOM 1181 N N . VAL A 1 150 ? 14.719 -9.25 8.07 1 90.44 150 VAL A N 1
ATOM 1182 C CA . VAL A 1 150 ? 13.875 -9.242 9.266 1 90.44 150 VAL A CA 1
ATOM 1183 C C . VAL A 1 150 ? 13.836 -10.641 9.883 1 90.44 150 VAL A C 1
ATOM 1185 O O . VAL A 1 150 ? 13.734 -11.641 9.164 1 90.44 150 VAL A O 1
ATOM 1188 N N . ASP A 1 151 ? 13.961 -10.719 11.164 1 89.38 151 ASP A N 1
ATOM 1189 C CA . ASP A 1 151 ? 14.031 -12.023 11.828 1 89.38 151 ASP A CA 1
ATOM 1190 C C . ASP A 1 151 ? 12.68 -12.727 11.797 1 89.38 151 ASP A C 1
ATOM 1192 O O . ASP A 1 151 ? 11.641 -12.078 11.633 1 89.38 151 ASP A O 1
ATOM 1196 N N . THR A 1 152 ? 12.711 -14.023 12.008 1 88.94 152 THR A N 1
ATOM 1197 C CA . THR A 1 152 ? 11.539 -14.891 11.891 1 88.94 152 THR A CA 1
ATOM 1198 C C . THR A 1 152 ? 10.484 -14.508 12.93 1 88.94 152 THR A C 1
ATOM 1200 O O . THR A 1 152 ? 9.289 -14.508 12.633 1 88.94 152 THR A O 1
ATOM 1203 N N . GLU A 1 153 ? 10.891 -14.156 14.062 1 90.56 153 GLU A N 1
ATOM 1204 C CA . GLU A 1 153 ? 9.953 -13.797 15.125 1 90.56 153 GLU A CA 1
ATOM 1205 C C . GLU A 1 153 ? 9.148 -12.555 14.758 1 90.56 153 GLU A C 1
ATOM 1207 O O . GLU A 1 153 ? 7.934 -12.516 14.945 1 90.56 153 GLU A O 1
ATOM 1212 N N . THR A 1 154 ? 9.828 -11.57 14.227 1 92.5 154 THR A N 1
ATOM 1213 C CA . THR A 1 154 ? 9.172 -10.344 13.797 1 92.5 154 THR A CA 1
ATOM 1214 C C . THR A 1 154 ? 8.188 -10.617 12.664 1 92.5 154 THR A C 1
ATOM 1216 O O . THR A 1 154 ? 7.07 -10.102 12.672 1 92.5 154 THR A O 1
ATOM 1219 N N . LEU A 1 155 ? 8.57 -11.484 11.742 1 92.94 155 LEU A N 1
ATOM 1220 C CA . LEU A 1 155 ? 7.699 -11.812 10.617 1 92.94 155 LEU A CA 1
ATOM 1221 C C . LEU A 1 155 ? 6.434 -12.516 11.094 1 92.94 155 LEU A C 1
ATOM 1223 O O . LEU A 1 155 ? 5.332 -12.18 10.656 1 92.94 155 LEU A O 1
ATOM 1227 N N . GLU A 1 156 ? 6.578 -13.438 11.953 1 90.38 156 GLU A N 1
ATOM 1228 C CA . GLU A 1 156 ? 5.434 -14.172 12.484 1 90.38 156 GLU A CA 1
ATOM 1229 C C . GLU A 1 156 ? 4.48 -13.242 13.234 1 90.38 156 GLU A C 1
ATOM 1231 O O . GLU A 1 156 ? 3.262 -13.32 13.055 1 90.38 156 GLU A O 1
ATOM 1236 N N . ALA A 1 157 ? 5.051 -12.391 14.031 1 92.12 157 ALA A N 1
ATOM 1237 C CA . ALA A 1 157 ? 4.242 -11.422 14.773 1 92.12 157 ALA A CA 1
ATOM 1238 C C . ALA A 1 157 ? 3.504 -10.484 13.82 1 92.12 157 ALA A C 1
ATOM 1240 O O . ALA A 1 157 ? 2.328 -10.18 14.031 1 92.12 157 ALA A O 1
ATOM 1241 N N . LEU A 1 158 ? 4.191 -10.047 12.797 1 94.06 158 LEU A N 1
ATOM 1242 C CA . LEU A 1 158 ? 3.6 -9.148 11.812 1 94.06 158 LEU A CA 1
ATOM 1243 C C . LEU A 1 158 ? 2.418 -9.812 11.117 1 94.06 158 LEU A C 1
ATOM 1245 O O . LEU A 1 158 ? 1.359 -9.203 10.961 1 94.06 158 LEU A O 1
ATOM 1249 N N . ILE A 1 159 ? 2.564 -11.039 10.711 1 88.94 159 ILE A N 1
ATOM 1250 C CA . ILE A 1 159 ? 1.491 -11.766 10.039 1 88.94 159 ILE A CA 1
ATOM 1251 C C . ILE A 1 159 ? 0.27 -11.836 10.953 1 88.94 159 ILE A C 1
ATOM 1253 O O . ILE A 1 159 ? -0.854 -11.57 10.516 1 88.94 159 ILE A O 1
ATOM 1257 N N . GLU A 1 160 ? 0.514 -12.164 12.172 1 89.75 160 GLU A N 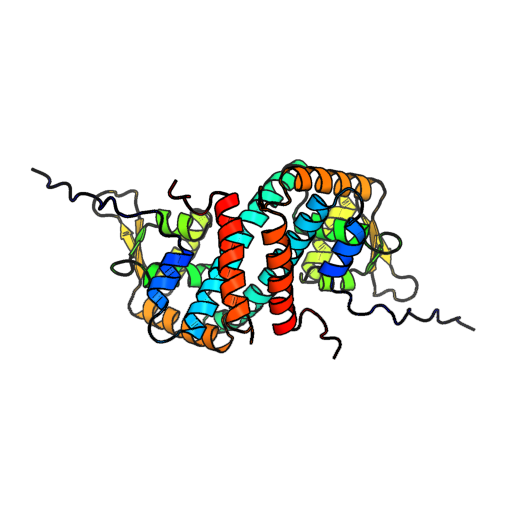1
ATOM 1258 C CA . GLU A 1 160 ? -0.573 -12.305 13.133 1 89.75 160 GLU A CA 1
ATOM 1259 C C . GLU A 1 160 ? -1.301 -10.977 13.344 1 89.75 160 GLU A C 1
ATOM 1261 O O . GLU A 1 160 ? -2.533 -10.93 13.328 1 89.75 160 GLU A O 1
ATOM 1266 N N . GLN A 1 161 ? -0.585 -9.898 13.547 1 93.44 161 GLN A N 1
ATOM 1267 C CA . GLN A 1 161 ? -1.192 -8.602 13.805 1 93.44 161 GLN A CA 1
ATOM 1268 C C . GLN A 1 161 ? -1.911 -8.078 12.562 1 93.44 161 GLN A C 1
ATOM 1270 O O . GLN A 1 161 ? -2.973 -7.457 12.672 1 93.44 161 GLN A O 1
ATOM 1275 N N . LEU A 1 162 ? -1.313 -8.289 11.398 1 93.94 162 LEU A N 1
ATOM 1276 C CA . LEU A 1 162 ? -1.959 -7.875 10.156 1 93.94 162 LEU A CA 1
ATOM 1277 C C . LEU A 1 162 ? -3.244 -8.664 9.922 1 93.94 162 LEU A C 1
ATOM 1279 O O . LEU A 1 162 ? -4.211 -8.133 9.367 1 93.94 162 LEU A O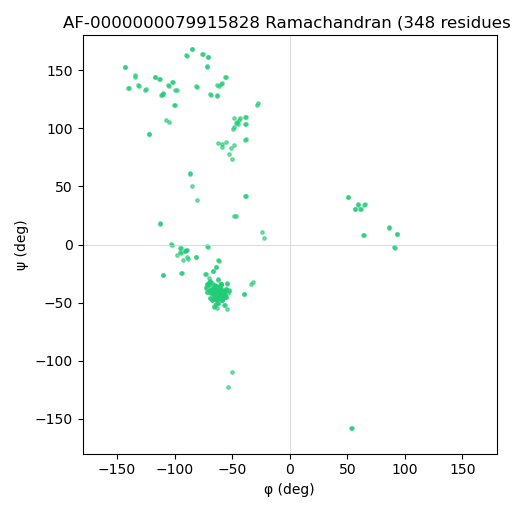 1
ATOM 1283 N N . GLN A 1 163 ? -3.252 -9.938 10.32 1 88.19 163 GLN A N 1
ATOM 1284 C CA . GLN A 1 163 ? -4.473 -10.734 10.242 1 88.19 163 GLN A CA 1
ATOM 1285 C C . GLN A 1 163 ? -5.566 -10.148 11.133 1 88.19 163 GLN A C 1
ATOM 1287 O O . GLN A 1 163 ? -6.746 -10.172 10.773 1 88.19 163 GLN A O 1
ATOM 1292 N N . GLU A 1 164 ? -5.191 -9.664 12.312 1 90.06 164 GLU A N 1
ATOM 1293 C CA . GLU A 1 164 ? -6.16 -9.031 13.203 1 90.06 164 GLU A CA 1
ATOM 1294 C C . GLU A 1 164 ? -6.758 -7.781 12.562 1 90.06 164 GLU A C 1
ATOM 1296 O O . GLU A 1 164 ? -7.961 -7.531 12.672 1 90.06 164 GLU A O 1
ATOM 1301 N N . VAL A 1 165 ? -5.93 -7.031 11.883 1 92.06 165 VAL A N 1
ATOM 1302 C CA . VAL A 1 165 ? -6.41 -5.852 11.172 1 92.06 165 VAL A CA 1
ATOM 1303 C C . VAL A 1 165 ? -7.379 -6.273 10.07 1 92.06 165 VAL A C 1
ATOM 1305 O O . VAL A 1 165 ? -8.453 -5.691 9.922 1 92.06 165 VAL A O 1
ATOM 1308 N N . ARG A 1 166 ? -7.02 -7.293 9.297 1 88.94 166 ARG A N 1
ATOM 1309 C CA . ARG A 1 166 ? -7.844 -7.77 8.188 1 88.94 166 ARG A CA 1
ATOM 1310 C C . ARG A 1 166 ? -9.172 -8.328 8.695 1 88.94 166 ARG A C 1
ATOM 1312 O O . ARG A 1 166 ? -10.203 -8.156 8.047 1 88.94 166 ARG A O 1
ATOM 1319 N N . ARG A 1 167 ? -9.164 -8.961 9.812 1 87.56 167 ARG A N 1
ATOM 1320 C CA . ARG A 1 167 ? -10.398 -9.43 10.438 1 87.56 167 ARG A CA 1
ATOM 1321 C C . ARG A 1 167 ? -11.297 -8.258 10.82 1 87.56 167 ARG A C 1
ATOM 1323 O O . ARG A 1 167 ? -12.5 -8.281 10.562 1 87.56 167 ARG A O 1
ATOM 1330 N N . ALA A 1 168 ? -10.711 -7.262 11.414 1 89 168 ALA A N 1
ATOM 1331 C CA . ALA A 1 168 ? -11.461 -6.105 11.891 1 89 168 ALA A CA 1
ATOM 1332 C C . ALA A 1 168 ? -12.148 -5.375 10.742 1 89 168 ALA A C 1
ATOM 1334 O O . ALA A 1 168 ? -13.227 -4.809 10.914 1 89 168 ALA A O 1
ATOM 1335 N N . VAL A 1 169 ? -11.531 -5.445 9.547 1 87.38 169 VAL A N 1
ATOM 1336 C CA . VAL A 1 169 ? -12.086 -4.695 8.43 1 87.38 169 VAL A CA 1
ATOM 1337 C C . VAL A 1 169 ? -12.992 -5.602 7.594 1 87.38 169 VAL A C 1
ATOM 1339 O O . VAL A 1 169 ? -13.508 -5.188 6.555 1 87.38 169 VAL A O 1
ATOM 1342 N N . GLY A 1 170 ? -13.125 -6.902 7.906 1 82.62 170 GLY A N 1
ATOM 1343 C CA . GLY A 1 170 ? -14.062 -7.812 7.27 1 82.62 170 GLY A CA 1
ATOM 1344 C C . GLY A 1 170 ? -13.461 -8.578 6.105 1 82.62 170 GLY A C 1
ATOM 1345 O O . GLY A 1 170 ? -14.188 -9.109 5.266 1 82.62 170 GLY A O 1
ATOM 1346 N N . ASP A 1 171 ? -12.133 -8.461 5.953 1 79.56 171 ASP A N 1
ATOM 1347 C CA . ASP A 1 171 ? -11.461 -9.18 4.875 1 79.56 171 ASP A CA 1
ATOM 1348 C C . ASP A 1 171 ? -11.461 -10.688 5.129 1 79.56 171 ASP A C 1
ATOM 1350 O O . ASP A 1 171 ? -11.484 -11.484 4.188 1 79.56 171 ASP A O 1
ATOM 1354 N N . VAL A 1 172 ? -11.258 -11.141 6.418 1 67.88 172 VAL A N 1
ATOM 1355 C CA . VAL A 1 172 ? -11.148 -12.547 6.785 1 67.88 172 VAL A CA 1
ATOM 1356 C C . VAL A 1 172 ? -12.414 -12.992 7.516 1 67.88 172 VAL A C 1
ATOM 1358 O O . VAL A 1 172 ? -12.984 -12.234 8.297 1 67.88 172 VAL A O 1
ATOM 1361 N N . GLU A 1 173 ? -13.32 -13.875 6.75 1 55.81 173 GLU A N 1
ATOM 1362 C CA . GLU A 1 173 ? -14.516 -14.367 7.43 1 55.81 173 GLU A CA 1
ATOM 1363 C C . GLU A 1 173 ? -14.172 -14.945 8.805 1 55.81 173 GLU A C 1
ATOM 1365 O O . GLU A 1 173 ? -13.172 -15.641 8.953 1 55.81 173 GLU A O 1
ATOM 1370 N N . THR A 1 174 ? -14.609 -14.141 9.859 1 45.12 174 THR A N 1
ATOM 1371 C CA . THR A 1 174 ? -14.531 -14.703 11.203 1 45.12 174 THR A CA 1
ATOM 1372 C C . THR A 1 174 ? -15.344 -15.992 11.297 1 45.12 174 THR A C 1
ATOM 1374 O O . THR A 1 174 ? -16.438 -16.094 10.727 1 45.12 174 THR A O 1
ATOM 1377 N N . GLY A 1 175 ? -14.867 -17.125 10.984 1 34.66 175 GLY A N 1
ATOM 1378 C CA . GLY A 1 175 ? -15.641 -18.312 11.336 1 34.66 175 GLY A CA 1
ATOM 1379 C C . GLY A 1 175 ? -16.625 -18.078 12.469 1 34.66 175 GLY A C 1
ATOM 1380 O O . GLY A 1 175 ? -17.203 -19.016 13 1 34.66 175 GLY A O 1
ATOM 1381 N N . LEU A 1 176 ? -16.906 -16.938 13.07 1 30.48 176 LEU A N 1
ATOM 1382 C CA . LEU A 1 176 ? -17.984 -17.266 13.984 1 30.48 176 LEU A CA 1
ATOM 1383 C C . LEU A 1 176 ? -19.297 -17.438 13.227 1 30.48 176 LEU A C 1
ATOM 1385 O O . LEU A 1 176 ? -19.562 -16.734 12.25 1 30.48 176 LEU A O 1
ATOM 1389 N N . MET B 1 1 ? -30.25 -36.375 -18.203 1 24.66 1 MET B N 1
ATOM 1390 C CA . MET B 1 1 ? -30.281 -36.094 -16.766 1 24.66 1 MET B CA 1
ATOM 1391 C C . MET B 1 1 ? -28.969 -35.469 -16.297 1 24.66 1 MET B C 1
ATOM 1393 O O . MET B 1 1 ? -27.906 -36.125 -16.375 1 24.66 1 MET B O 1
ATOM 1397 N N . ALA B 1 2 ? -28.797 -34.156 -16.453 1 34.41 2 ALA B N 1
ATOM 1398 C CA . ALA B 1 2 ? -27.594 -33.344 -16.391 1 34.41 2 ALA B CA 1
ATOM 1399 C C . ALA B 1 2 ? -26.953 -33.406 -15.016 1 34.41 2 ALA B C 1
ATOM 1401 O O . ALA B 1 2 ? -27.594 -33.125 -14 1 34.41 2 ALA B O 1
ATOM 1402 N N . SER B 1 3 ? -26.094 -34.344 -14.703 1 31.86 3 SER B N 1
ATOM 1403 C CA . SER B 1 3 ? -25.406 -34.594 -13.43 1 31.86 3 SER B CA 1
ATOM 1404 C C . SER B 1 3 ? -24.734 -33.312 -12.922 1 31.86 3 SER B C 1
ATOM 1406 O O . SER B 1 3 ? -23.891 -32.75 -13.602 1 31.86 3 SER B O 1
ATOM 1408 N N . GLU B 1 4 ? -25.391 -32.375 -12.234 1 34.19 4 GLU B N 1
ATOM 1409 C CA . GLU B 1 4 ? -24.969 -31.141 -11.586 1 34.19 4 GLU B CA 1
ATOM 1410 C C . GLU B 1 4 ? -23.812 -31.375 -10.633 1 34.19 4 GLU B C 1
ATOM 1412 O O . GLU B 1 4 ? -23.938 -32.094 -9.641 1 34.19 4 GLU B O 1
ATOM 1417 N N . LEU B 1 5 ? -22.594 -31.531 -11.062 1 34 5 LEU B N 1
ATOM 1418 C CA . LEU B 1 5 ? -21.453 -31.719 -10.195 1 34 5 LEU B CA 1
ATOM 1419 C C . LEU B 1 5 ? -21.453 -30.719 -9.039 1 34 5 LEU B C 1
ATOM 1421 O O . LEU B 1 5 ? -21.672 -29.531 -9.25 1 34 5 LEU B O 1
ATOM 1425 N N . PRO B 1 6 ? -21.797 -31.078 -7.762 1 34.91 6 PRO B N 1
ATOM 1426 C CA . PRO B 1 6 ? -21.891 -30.203 -6.594 1 34.91 6 PRO B CA 1
ATOM 1427 C C . PRO B 1 6 ? -20.656 -29.328 -6.422 1 34.91 6 PRO B C 1
ATOM 1429 O O . PRO B 1 6 ? -19.531 -29.781 -6.664 1 34.91 6 PRO B O 1
ATOM 1432 N N . MET B 1 7 ? -20.625 -28.094 -6.805 1 35.47 7 MET B N 1
ATOM 1433 C CA . MET B 1 7 ? -19.625 -27.109 -6.434 1 35.47 7 MET B CA 1
ATOM 1434 C C . MET B 1 7 ? -19.203 -27.281 -4.977 1 35.47 7 MET B C 1
ATOM 1436 O O . MET B 1 7 ? -20.047 -27.312 -4.082 1 35.47 7 MET B O 1
ATOM 1440 N N . SER B 1 8 ? -18.172 -28.078 -4.707 1 34.47 8 SER B N 1
ATOM 1441 C CA . SER B 1 8 ? -17.719 -28.406 -3.357 1 34.47 8 SER B CA 1
ATOM 1442 C C . SER B 1 8 ? -17.812 -27.203 -2.436 1 34.47 8 SER B C 1
ATOM 1444 O O . SER B 1 8 ? -17.406 -26.094 -2.803 1 34.47 8 SER B O 1
ATOM 1446 N N . ALA B 1 9 ? -18.703 -27.047 -1.57 1 37.03 9 ALA B N 1
ATOM 1447 C CA . ALA B 1 9 ? -19.031 -26.219 -0.421 1 37.03 9 ALA B CA 1
ATOM 1448 C C . ALA B 1 9 ? -17.766 -25.781 0.321 1 37.03 9 ALA B C 1
ATOM 1450 O O . ALA B 1 9 ? -17.828 -24.938 1.211 1 37.03 9 ALA B O 1
ATOM 1451 N N . ASP B 1 10 ? -16.719 -26.562 0.363 1 34.12 10 ASP B N 1
ATOM 1452 C CA . ASP B 1 10 ? -15.586 -26.359 1.248 1 34.12 10 ASP B CA 1
ATOM 1453 C C . ASP B 1 10 ? -14.773 -25.141 0.81 1 34.12 10 ASP B C 1
ATOM 1455 O O . ASP B 1 10 ? -13.57 -25.062 1.088 1 34.12 10 ASP B O 1
ATOM 1459 N N . ASP B 1 11 ? -15.094 -24.5 -0.219 1 37.78 11 ASP B N 1
ATOM 1460 C CA . ASP B 1 11 ? -14.445 -23.219 -0.442 1 37.78 11 ASP B CA 1
ATOM 1461 C C . ASP B 1 11 ? -14.477 -22.359 0.823 1 37.78 11 ASP B C 1
ATOM 1463 O O . ASP B 1 11 ? -15.312 -21.469 0.954 1 37.78 11 ASP B O 1
ATOM 1467 N N . HIS B 1 12 ? -14.578 -22.906 2.016 1 37.06 12 HIS B N 1
ATOM 1468 C CA . HIS B 1 12 ? -14.32 -22.172 3.25 1 37.06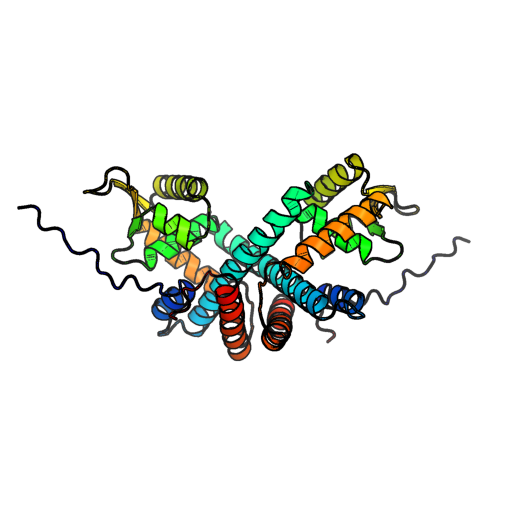 12 HIS B CA 1
ATOM 1469 C C . HIS B 1 12 ? -13.32 -21.047 3.018 1 37.06 12 HIS B C 1
ATOM 1471 O O . HIS B 1 12 ? -12.352 -21.203 2.275 1 37.06 12 HIS B O 1
ATOM 1477 N N . ARG B 1 13 ? -13.734 -19.844 3.271 1 43.5 13 ARG B N 1
ATOM 1478 C CA . ARG B 1 13 ? -13.07 -18.547 3.217 1 43.5 13 ARG B CA 1
ATOM 1479 C C . ARG B 1 13 ? -11.633 -18.641 3.707 1 43.5 13 ARG B C 1
ATOM 1481 O O . ARG B 1 13 ? -11.359 -18.484 4.898 1 43.5 13 ARG B O 1
ATOM 1488 N N . HIS B 1 14 ? -10.859 -19.688 3.346 1 45.47 14 HIS B N 1
ATOM 1489 C CA . HIS B 1 14 ? -9.438 -19.734 3.672 1 45.47 14 HIS B CA 1
ATOM 1490 C C . HIS B 1 14 ? -8.773 -18.375 3.406 1 45.47 14 HIS B C 1
ATOM 1492 O O . HIS B 1 14 ? -9.016 -17.75 2.369 1 45.47 14 HIS B O 1
ATOM 1498 N N . ASP B 1 15 ? -8.477 -17.797 4.508 1 44 15 ASP B N 1
ATOM 1499 C CA . ASP B 1 15 ? -7.676 -16.578 4.406 1 44 15 ASP B CA 1
ATOM 1500 C C . ASP B 1 15 ? -6.633 -16.703 3.301 1 44 15 ASP B C 1
ATOM 1502 O O . ASP B 1 15 ? -5.902 -17.688 3.229 1 44 15 ASP B O 1
ATOM 1506 N N . VAL B 1 16 ? -6.871 -15.977 2.283 1 48.94 16 VAL B N 1
ATOM 1507 C CA . VAL B 1 16 ? -5.969 -16.016 1.141 1 48.94 16 VAL B CA 1
ATOM 1508 C C . VAL B 1 16 ? -4.523 -16.094 1.627 1 48.94 16 VAL B C 1
ATOM 1510 O O . VAL B 1 16 ? -3.699 -16.797 1.043 1 48.94 16 VAL B O 1
ATOM 1513 N N . VAL B 1 17 ? -4.199 -15.32 2.629 1 48.94 17 VAL B N 1
ATOM 1514 C CA . VAL B 1 17 ? -2.84 -15.344 3.162 1 48.94 17 VAL B CA 1
ATOM 1515 C C . VAL B 1 17 ? -2.533 -16.719 3.74 1 48.94 17 VAL B C 1
ATOM 1517 O O . VAL B 1 17 ? -1.462 -17.281 3.496 1 48.94 17 VAL B O 1
ATOM 1520 N N . ASP B 1 18 ? -3.539 -17.219 4.527 1 50.78 18 ASP B N 1
ATOM 1521 C CA . ASP B 1 18 ? -3.332 -18.547 5.102 1 50.78 18 ASP B CA 1
ATOM 1522 C C . ASP B 1 18 ? -3.227 -19.609 4.012 1 50.78 18 ASP B C 1
ATOM 1524 O O . ASP B 1 18 ? -2.436 -20.547 4.129 1 50.78 18 ASP B O 1
ATOM 1528 N N . TRP B 1 19 ? -4.078 -19.531 3.113 1 51.5 19 TRP B N 1
ATOM 1529 C CA . TRP B 1 19 ? -4.02 -20.453 1.979 1 51.5 19 TRP B CA 1
ATOM 1530 C C . TRP B 1 19 ? -2.662 -20.375 1.286 1 51.5 19 TRP B C 1
ATOM 1532 O O . TRP B 1 19 ? -2.033 -21.406 1.022 1 51.5 19 TRP B O 1
ATOM 1542 N N . MET B 1 20 ? -2.285 -19.219 0.958 1 51 20 MET B N 1
ATOM 1543 C CA . MET B 1 20 ? -1.002 -19.047 0.285 1 51 20 MET B CA 1
ATOM 1544 C C . MET B 1 20 ? 0.143 -19.562 1.147 1 51 20 MET B C 1
ATOM 1546 O O . MET B 1 20 ? 1.073 -20.188 0.639 1 51 20 MET B O 1
ATOM 1550 N N . ARG B 1 21 ? 0.017 -19.312 2.383 1 51.91 21 ARG B N 1
ATOM 1551 C CA . ARG B 1 21 ? 1.043 -19.781 3.307 1 51.91 21 ARG B CA 1
ATOM 1552 C C . ARG B 1 21 ? 1.077 -21.312 3.359 1 51.91 21 ARG B C 1
ATOM 1554 O O . ARG B 1 21 ? 2.152 -21.906 3.365 1 51.91 21 ARG B O 1
ATOM 1561 N N . ALA B 1 22 ? -0.048 -21.922 3.605 1 50.88 22 ALA B N 1
ATOM 1562 C CA . ALA B 1 22 ? -0.133 -23.375 3.693 1 50.88 22 ALA B CA 1
ATOM 1563 C C . ALA B 1 22 ? 0.447 -24.031 2.445 1 50.88 22 ALA B C 1
ATOM 1565 O O . ALA B 1 22 ? 1.107 -25.062 2.533 1 50.88 22 ALA B O 1
ATOM 1566 N N . GLU B 1 23 ? 0.196 -23.547 1.376 1 49.19 23 GLU B N 1
ATOM 1567 C CA . GLU B 1 23 ? 0.675 -24.094 0.109 1 49.19 23 GLU B CA 1
ATOM 1568 C C . GLU B 1 23 ? 2.184 -23.906 -0.034 1 49.19 23 GLU B C 1
ATOM 1570 O O . GLU B 1 23 ? 2.861 -24.75 -0.637 1 49.19 23 GLU B O 1
ATOM 1575 N N . TRP B 1 24 ? 2.797 -22.906 0.48 1 48.72 24 TRP B N 1
ATOM 1576 C CA . TRP B 1 24 ? 4.207 -22.562 0.337 1 48.72 24 TRP B CA 1
ATOM 1577 C C . TRP B 1 24 ? 5.031 -23.156 1.47 1 48.72 24 TRP B C 1
ATOM 1579 O O . TRP B 1 24 ? 6.258 -23.25 1.376 1 48.72 24 TRP B O 1
ATOM 1589 N N . SER B 1 25 ? 4.586 -23.703 2.65 1 44.84 25 SER B N 1
ATOM 1590 C CA . SER B 1 25 ? 5.293 -24.078 3.867 1 44.84 25 SER B CA 1
ATOM 1591 C C . SER B 1 25 ? 6.301 -25.203 3.598 1 44.84 25 SER B C 1
ATOM 1593 O O . SER B 1 25 ? 7.223 -25.422 4.387 1 44.84 25 SER B O 1
ATOM 1595 N N . GLU B 1 26 ? 6.219 -26.141 2.867 1 39.91 26 GLU B N 1
ATOM 1596 C CA . GLU B 1 26 ? 7.199 -27.203 3.025 1 39.91 26 GLU B CA 1
ATOM 1597 C C . GLU B 1 26 ? 8.617 -26.656 3.047 1 39.91 26 GLU B C 1
ATOM 1599 O O . GLU B 1 26 ? 9.398 -26.969 3.955 1 39.91 26 GLU B O 1
ATOM 1604 N N . ARG B 1 27 ? 9.602 -26.766 2.121 1 40.72 27 ARG B N 1
ATOM 1605 C CA . ARG B 1 27 ? 11.039 -26.547 2.029 1 40.72 27 ARG B CA 1
ATOM 1606 C C . ARG B 1 27 ? 11.375 -25.062 2.166 1 40.72 27 ARG B C 1
ATOM 1608 O O . ARG B 1 27 ? 12.453 -24.703 2.639 1 40.72 27 ARG B O 1
ATOM 1615 N N . ARG B 1 28 ? 10.734 -23.984 1.488 1 51.41 28 ARG B N 1
ATOM 1616 C CA . ARG B 1 28 ? 11.164 -22.609 1.34 1 51.41 28 ARG B CA 1
ATOM 1617 C C . ARG B 1 28 ? 10.75 -21.766 2.551 1 51.41 28 ARG B C 1
ATOM 1619 O O . ARG B 1 28 ? 9.766 -21.031 2.498 1 51.41 28 ARG B O 1
ATOM 1626 N N . ASP B 1 29 ? 11.062 -22.234 3.824 1 62.09 29 ASP B N 1
ATOM 1627 C CA . ASP B 1 29 ? 10.492 -21.891 5.125 1 62.09 29 ASP B CA 1
ATOM 1628 C C . ASP B 1 29 ? 10.531 -20.391 5.367 1 62.09 29 ASP B C 1
ATOM 1630 O O . ASP B 1 29 ? 9.5 -19.781 5.66 1 62.09 29 ASP B O 1
ATOM 1634 N N . SER B 1 30 ? 11.836 -19.906 5.238 1 73.56 30 SER B N 1
ATOM 1635 C CA . SER B 1 30 ? 11.922 -18.469 5.5 1 73.56 30 SER B CA 1
ATOM 1636 C C . SER B 1 30 ? 11.234 -17.672 4.398 1 73.56 30 SER B C 1
ATOM 1638 O O . SER B 1 30 ? 10.531 -16.688 4.676 1 73.56 30 SER B O 1
ATOM 1640 N N . ALA B 1 31 ? 11.43 -18.328 3.188 1 79.5 31 ALA B N 1
ATOM 1641 C CA . ALA B 1 31 ? 10.852 -17.625 2.043 1 79.5 31 ALA B CA 1
ATOM 1642 C C . ALA B 1 31 ? 9.328 -17.656 2.094 1 79.5 31 ALA B C 1
ATOM 1644 O O . ALA B 1 31 ? 8.672 -16.688 1.705 1 79.5 31 ALA B O 1
ATOM 1645 N N . ASP B 1 32 ? 8.797 -18.719 2.625 1 81.81 32 ASP B N 1
ATOM 1646 C CA . ASP B 1 32 ? 7.348 -18.828 2.764 1 81.81 32 ASP B CA 1
ATOM 1647 C C . ASP B 1 32 ? 6.809 -17.812 3.762 1 81.81 32 ASP B C 1
ATOM 1649 O O . ASP B 1 32 ? 5.762 -17.203 3.531 1 81.81 32 ASP B O 1
ATOM 1653 N N . LEU B 1 33 ? 7.598 -17.719 4.812 1 86.81 33 LEU B N 1
ATOM 1654 C CA . LEU B 1 33 ? 7.184 -16.75 5.828 1 86.81 33 LEU B CA 1
ATOM 1655 C C . LEU B 1 33 ? 7.27 -15.328 5.293 1 86.81 33 LEU B C 1
ATOM 1657 O O . LEU B 1 33 ? 6.383 -14.508 5.539 1 86.81 33 LEU B O 1
ATOM 1661 N N . GLU B 1 34 ? 8.344 -15.07 4.57 1 92.25 34 GLU B N 1
ATOM 1662 C CA . GLU B 1 34 ? 8.516 -13.75 3.971 1 92.25 34 GLU B CA 1
ATOM 1663 C C . GLU B 1 34 ? 7.414 -13.453 2.963 1 92.25 34 GLU B C 1
ATOM 1665 O O . GLU B 1 34 ? 6.852 -12.359 2.955 1 92.25 34 GLU B O 1
ATOM 1670 N N . PHE B 1 35 ? 7.098 -14.461 2.213 1 88.44 35 PHE B N 1
ATOM 1671 C CA . PHE B 1 35 ? 6.012 -14.32 1.254 1 88.44 35 PHE B CA 1
ATOM 1672 C C . PHE B 1 35 ? 4.691 -14.039 1.968 1 88.44 35 PHE B C 1
ATOM 1674 O O . PHE B 1 35 ? 3.988 -13.086 1.635 1 88.44 35 PHE B O 1
ATOM 1681 N N . GLY B 1 36 ? 4.426 -14.875 2.936 1 87.31 36 GLY B N 1
ATOM 1682 C CA . GLY B 1 36 ? 3.197 -14.695 3.691 1 87.31 36 GLY B CA 1
ATOM 1683 C C . GLY B 1 36 ? 3.09 -13.32 4.332 1 87.31 36 GLY B C 1
ATOM 1684 O O . GLY B 1 36 ? 2.02 -12.711 4.32 1 87.31 36 GLY B O 1
ATOM 1685 N N . THR B 1 37 ? 4.16 -12.859 4.848 1 92.56 37 THR B N 1
ATOM 1686 C CA . THR B 1 37 ? 4.191 -11.555 5.484 1 92.56 37 THR B CA 1
ATOM 1687 C C . THR B 1 37 ? 3.939 -10.445 4.465 1 92.56 37 THR B C 1
ATOM 1689 O O . THR B 1 37 ? 3.125 -9.555 4.699 1 92.56 37 THR B O 1
ATOM 1692 N N . THR B 1 38 ? 4.633 -10.539 3.32 1 94.44 38 THR B N 1
ATOM 1693 C CA . THR B 1 38 ? 4.48 -9.539 2.27 1 94.44 38 THR B CA 1
ATOM 1694 C C . THR B 1 38 ? 3.047 -9.516 1.75 1 94.44 38 THR B C 1
ATOM 1696 O O . THR B 1 38 ? 2.455 -8.445 1.602 1 94.44 38 THR B O 1
ATOM 1699 N N . MET B 1 39 ? 2.434 -10.648 1.588 1 89.19 39 MET B N 1
ATOM 1700 C CA . MET B 1 39 ? 1.058 -10.719 1.107 1 89.19 39 MET B CA 1
ATOM 1701 C C . MET B 1 39 ? 0.092 -10.133 2.131 1 89.19 39 MET B C 1
ATOM 1703 O O . MET B 1 39 ? -0.842 -9.414 1.771 1 89.19 39 MET B O 1
ATOM 1707 N N . ALA B 1 40 ? 0.318 -10.453 3.402 1 89.81 40 ALA B N 1
ATOM 1708 C CA . ALA B 1 40 ? -0.515 -9.898 4.465 1 89.81 40 ALA B CA 1
ATOM 1709 C C . ALA B 1 40 ? -0.416 -8.375 4.5 1 89.81 40 ALA B C 1
ATOM 1711 O O . ALA B 1 40 ? -1.423 -7.688 4.672 1 89.81 40 ALA B O 1
ATOM 1712 N N . LEU B 1 41 ? 0.787 -7.848 4.352 1 94.88 41 LEU B N 1
ATOM 1713 C CA . LEU B 1 41 ? 1.029 -6.41 4.344 1 94.88 41 LEU B CA 1
ATOM 1714 C C . LEU B 1 41 ? 0.323 -5.746 3.168 1 94.88 41 LEU B C 1
ATOM 1716 O O . LEU B 1 41 ? -0.349 -4.727 3.338 1 94.88 41 LEU B O 1
ATOM 1720 N N . LEU B 1 42 ? 0.446 -6.34 1.958 1 93.75 42 LEU B N 1
ATOM 1721 C CA . LEU B 1 42 ? -0.203 -5.801 0.766 1 93.75 42 LEU B CA 1
ATOM 1722 C C . LEU B 1 42 ? -1.718 -5.777 0.936 1 93.75 42 LEU B C 1
ATOM 1724 O O . LEU B 1 42 ? -2.367 -4.785 0.608 1 93.75 42 LEU B O 1
ATOM 1728 N N . ARG B 1 43 ? -2.236 -6.855 1.477 1 89.5 43 ARG B N 1
ATOM 1729 C CA . ARG B 1 43 ? -3.68 -6.98 1.645 1 89.5 43 ARG B CA 1
ATOM 1730 C C . ARG B 1 43 ? -4.199 -5.98 2.674 1 89.5 43 ARG B C 1
ATOM 1732 O O . ARG B 1 43 ? -5.207 -5.312 2.441 1 89.5 43 ARG B O 1
ATOM 1739 N N . ALA B 1 44 ? -3.574 -5.902 3.791 1 93.56 44 ALA B N 1
ATOM 1740 C CA . ALA B 1 44 ? -3.971 -4.941 4.816 1 93.56 44 ALA B CA 1
ATOM 1741 C C . ALA B 1 44 ? -3.91 -3.516 4.281 1 93.56 44 ALA B C 1
ATOM 1743 O O . ALA B 1 44 ? -4.816 -2.715 4.527 1 93.56 44 ALA B O 1
ATOM 1744 N N . HIS B 1 45 ? -2.811 -3.221 3.6 1 94.94 45 HIS B N 1
ATOM 1745 C CA . HIS B 1 45 ? -2.654 -1.903 2.996 1 94.94 45 HIS B CA 1
ATOM 1746 C C . HIS B 1 45 ? -3.824 -1.578 2.072 1 94.94 45 HIS B C 1
ATOM 1748 O O . HIS B 1 45 ? -4.352 -0.463 2.098 1 94.94 45 HIS B O 1
ATOM 1754 N N . GLN B 1 46 ? -4.25 -2.457 1.254 1 93.25 46 GLN B N 1
ATOM 1755 C CA . GLN B 1 46 ? -5.336 -2.238 0.305 1 93.25 46 GLN B CA 1
ATOM 1756 C C . GLN B 1 46 ? -6.625 -1.854 1.025 1 93.25 46 GLN B C 1
ATOM 1758 O O . GLN B 1 46 ? -7.309 -0.91 0.625 1 93.25 46 GLN B O 1
ATOM 1763 N N . TRP B 1 47 ? -6.938 -2.566 2.061 1 91 47 TRP B N 1
ATOM 1764 C CA . TRP B 1 47 ? -8.148 -2.287 2.82 1 91 47 TRP B CA 1
ATOM 1765 C C . TRP B 1 47 ? -8.07 -0.918 3.488 1 91 47 TRP B C 1
ATOM 1767 O O . TRP B 1 47 ? -9.023 -0.136 3.428 1 91 47 TRP B O 1
ATOM 1777 N N . VAL B 1 48 ? -6.934 -0.639 4.102 1 94.62 48 VAL B N 1
ATOM 1778 C CA . VAL B 1 48 ? -6.742 0.611 4.828 1 94.62 48 VAL B CA 1
ATOM 1779 C C . VAL B 1 48 ? -6.836 1.791 3.861 1 94.62 48 VAL B C 1
ATOM 1781 O O . VAL B 1 48 ? -7.547 2.762 4.125 1 94.62 48 VAL B O 1
ATOM 1784 N N . VAL B 1 49 ? -6.188 1.717 2.732 1 94.56 49 VAL B N 1
ATOM 1785 C CA . VAL B 1 49 ? -6.148 2.799 1.753 1 94.56 49 VAL B CA 1
ATOM 1786 C C . VAL B 1 49 ? -7.535 3.004 1.154 1 94.56 49 VAL B C 1
ATOM 1788 O O . VAL B 1 49 ? -7.965 4.141 0.934 1 94.56 49 VAL B O 1
ATOM 1791 N N . ARG B 1 50 ? -8.219 1.948 0.887 1 92.94 50 ARG B N 1
ATOM 1792 C CA . ARG B 1 50 ? -9.578 2.062 0.363 1 92.94 50 ARG B CA 1
ATOM 1793 C C . ARG B 1 50 ? -10.477 2.836 1.324 1 92.94 50 ARG B C 1
ATOM 1795 O O . ARG B 1 50 ? -11.25 3.695 0.903 1 92.94 50 ARG B O 1
ATOM 1802 N N . ALA B 1 51 ? -10.398 2.445 2.582 1 93.25 51 ALA B N 1
ATOM 1803 C CA . ALA B 1 51 ? -11.203 3.127 3.598 1 93.25 51 ALA B CA 1
ATOM 1804 C C . ALA B 1 51 ? -10.836 4.605 3.678 1 93.25 51 ALA B C 1
ATOM 1806 O O . ALA B 1 51 ? -11.719 5.465 3.766 1 93.25 51 ALA B O 1
ATOM 1807 N N . MET B 1 52 ? -9.57 4.91 3.633 1 95.31 52 MET B N 1
ATOM 1808 C CA . MET B 1 52 ? -9.133 6.301 3.68 1 95.31 52 MET B CA 1
ATOM 1809 C C . MET B 1 52 ? -9.641 7.074 2.465 1 95.31 52 MET B C 1
ATOM 1811 O O . MET B 1 52 ? -10.164 8.18 2.602 1 95.31 52 MET B O 1
ATOM 1815 N N . ASP B 1 53 ? -9.469 6.484 1.312 1 95.94 53 ASP B N 1
ATOM 1816 C CA . ASP B 1 53 ? -9.859 7.148 0.072 1 95.94 53 ASP B CA 1
ATOM 1817 C C . ASP B 1 53 ? -11.352 7.465 0.063 1 95.94 53 ASP B C 1
ATOM 1819 O O . ASP B 1 53 ? -11.766 8.508 -0.444 1 95.94 53 ASP B O 1
ATOM 1823 N N . GLN B 1 54 ? -12.094 6.574 0.572 1 95.44 54 GLN B N 1
ATOM 1824 C CA . GLN B 1 54 ? -13.539 6.785 0.622 1 95.44 54 GLN B CA 1
ATOM 1825 C C . GLN B 1 54 ? -13.883 8.047 1.406 1 95.44 54 GLN B C 1
ATOM 1827 O O . GLN B 1 54 ? -14.734 8.836 0.982 1 95.44 54 GLN B O 1
ATOM 1832 N N . GLU B 1 55 ? -13.25 8.281 2.529 1 95.94 55 GLU B N 1
ATOM 1833 C CA . GLU B 1 55 ? -13.516 9.453 3.352 1 95.94 55 GLU B CA 1
ATOM 1834 C C . GLU B 1 55 ? -12.961 10.719 2.701 1 95.94 55 GLU B C 1
ATOM 1836 O O . GLU B 1 55 ? -13.578 11.781 2.768 1 95.94 55 GLU B O 1
ATOM 1841 N N . LEU B 1 56 ? -11.828 10.625 2.053 1 97.19 56 LEU B N 1
ATOM 1842 C CA . LEU B 1 56 ? -11.148 11.789 1.479 1 97.19 56 LEU B CA 1
ATOM 1843 C C . LEU B 1 56 ? -11.875 12.273 0.228 1 97.19 56 LEU B C 1
ATOM 1845 O O . LEU B 1 56 ? -11.812 13.461 -0.11 1 97.19 56 LEU B O 1
ATOM 1849 N N . ARG B 1 57 ? -12.586 11.336 -0.401 1 95.75 57 ARG B N 1
ATOM 1850 C CA . ARG B 1 57 ? -13.344 11.68 -1.598 1 95.75 57 ARG B CA 1
ATOM 1851 C C . ARG B 1 57 ? -14.367 12.773 -1.301 1 95.75 57 ARG B C 1
ATOM 1853 O O . ARG B 1 57 ? -14.57 13.68 -2.113 1 95.75 57 ARG B O 1
ATOM 1860 N N . SER B 1 58 ? -14.977 12.719 -0.203 1 93.56 58 SER B N 1
ATOM 1861 C CA . SER B 1 58 ? -15.992 13.695 0.178 1 93.56 58 SER B CA 1
ATOM 1862 C C . SER B 1 58 ? -15.391 15.086 0.319 1 93.56 58 SER B C 1
ATOM 1864 O O . SER B 1 58 ? -16.109 16.094 0.266 1 93.56 58 SER B O 1
ATOM 1866 N N . LEU B 1 59 ? -14.109 15.18 0.481 1 94.62 59 LEU B N 1
ATOM 1867 C CA . LEU B 1 59 ? -13.406 16.453 0.629 1 94.62 59 LEU B CA 1
ATOM 1868 C C . LEU B 1 59 ? -12.703 16.828 -0.666 1 94.62 59 LEU B C 1
ATOM 1870 O O . LEU B 1 59 ? -11.977 17.828 -0.709 1 94.62 59 LEU B O 1
ATOM 1874 N N . ARG B 1 60 ? -12.859 15.961 -1.662 1 94.94 60 ARG B N 1
ATOM 1875 C CA . ARG B 1 60 ? -12.188 16.156 -2.943 1 94.94 60 ARG B CA 1
ATOM 1876 C C . ARG B 1 60 ? -10.672 16.203 -2.764 1 94.94 60 ARG B C 1
ATOM 1878 O O . ARG B 1 60 ? -10 17.031 -3.389 1 94.94 60 ARG B O 1
ATOM 1885 N N . LEU B 1 61 ? -10.125 15.477 -1.858 1 96.5 61 LEU B N 1
ATOM 1886 C CA . LEU B 1 61 ? -8.695 15.367 -1.595 1 96.5 61 LEU B CA 1
ATOM 1887 C C . LEU B 1 61 ? -8.18 13.984 -1.984 1 96.5 61 LEU B C 1
ATOM 1889 O O . LEU B 1 61 ? -8.781 12.969 -1.635 1 96.5 61 LEU B O 1
ATOM 1893 N N . SER B 1 62 ? -7.164 13.93 -2.734 1 95.62 62 SER B N 1
ATOM 1894 C CA . SER B 1 62 ? -6.461 12.664 -2.943 1 95.62 62 SER B CA 1
ATOM 1895 C C . SER B 1 62 ? -5.625 12.289 -1.727 1 95.62 62 SER B C 1
ATOM 1897 O O . SER B 1 62 ? -5.367 13.125 -0.86 1 95.62 62 SER B O 1
ATOM 1899 N N . ARG B 1 63 ? -5.238 11.102 -1.674 1 94.75 63 ARG B N 1
ATOM 1900 C CA . ARG B 1 63 ? -4.406 10.641 -0.565 1 94.75 63 ARG B CA 1
ATOM 1901 C C . ARG B 1 63 ? -3.082 11.398 -0.53 1 94.75 63 ARG B C 1
ATOM 1903 O O . ARG B 1 63 ? -2.602 11.766 0.542 1 94.75 63 ARG B O 1
ATOM 1910 N N . ASN B 1 64 ? -2.449 11.578 -1.709 1 94 64 ASN B N 1
ATOM 1911 C CA . ASN B 1 64 ? -1.196 12.32 -1.756 1 94 64 ASN B CA 1
ATOM 1912 C C . ASN B 1 64 ? -1.377 13.758 -1.262 1 94 64 ASN B C 1
ATOM 1914 O O . ASN B 1 64 ? -0.529 14.281 -0.537 1 94 64 ASN B O 1
ATOM 1918 N N . ALA B 1 65 ? -2.428 14.352 -1.677 1 95.88 65 ALA B N 1
ATOM 1919 C CA . ALA B 1 65 ? -2.732 15.703 -1.208 1 95.88 65 ALA B CA 1
ATOM 1920 C C . ALA B 1 65 ? -2.875 15.734 0.31 1 95.88 65 ALA B C 1
ATOM 1922 O O . ALA B 1 65 ? -2.324 16.625 0.972 1 95.88 65 ALA B O 1
ATOM 1923 N N . TYR B 1 66 ? -3.602 14.766 0.831 1 96.19 66 TYR B N 1
ATOM 1924 C CA . TYR B 1 66 ? -3.779 14.68 2.275 1 96.19 66 TYR B CA 1
ATOM 1925 C C . TYR B 1 66 ? -2.438 14.531 2.982 1 96.19 66 TYR B C 1
ATOM 1927 O O . TYR B 1 66 ? -2.164 15.219 3.965 1 96.19 66 TYR B O 1
ATOM 1935 N N . LEU B 1 67 ? -1.622 13.648 2.496 1 94.06 67 LEU B N 1
ATOM 1936 C CA . LEU B 1 67 ? -0.332 13.383 3.125 1 94.06 67 LEU B CA 1
ATOM 1937 C C . LEU B 1 67 ? 0.562 14.617 3.07 1 94.06 67 LEU B C 1
ATOM 1939 O O . LEU B 1 67 ? 1.318 14.883 4.008 1 94.06 67 LEU B O 1
ATOM 1943 N N . ILE B 1 68 ? 0.505 15.352 2.014 1 95.25 68 ILE B N 1
ATOM 1944 C CA . ILE B 1 68 ? 1.253 16.594 1.906 1 95.25 68 ILE B CA 1
ATOM 1945 C C . ILE B 1 68 ? 0.746 17.594 2.943 1 95.25 68 ILE B C 1
ATOM 1947 O O . ILE B 1 68 ? 1.534 18.172 3.691 1 95.25 68 ILE B O 1
ATOM 1951 N N . LEU B 1 69 ? -0.56 17.812 3.002 1 96.69 69 LEU B N 1
ATOM 1952 C CA . LEU B 1 69 ? -1.149 18.75 3.951 1 96.69 69 LEU B CA 1
ATOM 1953 C C . LEU B 1 69 ? -0.795 18.359 5.387 1 96.69 69 LEU B C 1
ATOM 1955 O O . LEU B 1 69 ? -0.451 19.234 6.195 1 96.69 69 LEU B O 1
ATOM 1959 N N . MET B 1 70 ? -0.879 17.125 5.637 1 93.31 70 MET B N 1
ATOM 1960 C CA . MET B 1 70 ? -0.543 16.625 6.965 1 93.31 70 MET B CA 1
ATOM 1961 C C . MET B 1 70 ? 0.925 16.891 7.289 1 93.31 70 MET B C 1
ATOM 1963 O O . MET B 1 70 ? 1.256 17.297 8.406 1 93.31 70 MET B O 1
ATOM 1967 N N . SER B 1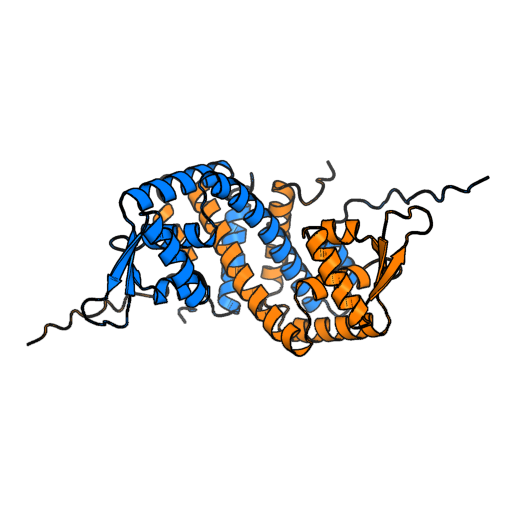 71 ? 1.802 16.578 6.332 1 91 71 SER B N 1
ATOM 1968 C CA . SER B 1 71 ? 3.23 16.828 6.5 1 91 71 SER B CA 1
ATOM 1969 C C . SER B 1 71 ? 3.51 18.281 6.812 1 91 71 SER B C 1
ATOM 1971 O O . SER B 1 71 ? 4.332 18.594 7.676 1 91 71 SER B O 1
ATOM 1973 N N . LEU B 1 72 ? 2.82 19.156 6.168 1 94.12 72 LEU B N 1
ATOM 1974 C CA . LEU B 1 72 ? 2.977 20.594 6.414 1 94.12 72 LEU B CA 1
ATOM 1975 C C . LEU B 1 72 ? 2.436 20.969 7.789 1 94.12 72 LEU B C 1
ATOM 1977 O O . LEU B 1 72 ? 3.066 21.734 8.516 1 94.12 72 LEU B O 1
ATOM 1981 N N . GLN B 1 73 ? 1.273 20.469 8.086 1 92.75 73 GLN B N 1
ATOM 1982 C CA . GLN B 1 73 ? 0.648 20.766 9.375 1 92.75 73 GLN B CA 1
ATOM 1983 C C . GLN B 1 73 ? 1.581 20.406 10.531 1 92.75 73 GLN B C 1
ATOM 1985 O O . GLN B 1 73 ? 1.635 21.125 11.531 1 92.75 73 GLN B O 1
ATOM 1990 N N . LEU B 1 74 ? 2.334 19.406 10.328 1 86.81 74 LEU B N 1
ATOM 1991 C CA . LEU B 1 74 ? 3.174 18.891 11.398 1 86.81 74 LEU B CA 1
ATOM 1992 C C . LEU B 1 74 ? 4.547 19.547 11.383 1 86.81 74 LEU B C 1
ATOM 1994 O O . LEU B 1 74 ? 5.371 19.297 12.266 1 86.81 74 LEU B O 1
ATOM 1998 N N . SER B 1 75 ? 4.844 20.328 10.445 1 88.44 75 SER B N 1
ATOM 1999 C CA . SER B 1 75 ? 6.152 20.969 10.32 1 88.44 75 SER B CA 1
ATOM 2000 C C . SER B 1 75 ? 6.195 22.297 11.055 1 88.44 75 SER B C 1
ATOM 2002 O O . SER B 1 75 ? 5.152 22.875 11.383 1 88.44 75 SER B O 1
ATOM 2004 N N . GLU B 1 76 ? 7.461 22.688 11.258 1 87.12 76 GLU B N 1
ATOM 2005 C CA . GLU B 1 76 ? 7.652 24.031 11.82 1 87.12 76 GLU B CA 1
ATOM 2006 C C . GLU B 1 76 ? 7.133 25.109 10.875 1 87.12 76 GLU B C 1
ATOM 2008 O O . GLU B 1 76 ? 7.434 25.078 9.68 1 87.12 76 GLU B O 1
ATOM 2013 N N . GLN B 1 77 ? 6.273 26 11.414 1 91.44 77 GLN B N 1
ATOM 2014 C CA . GLN B 1 77 ? 5.699 27.109 10.672 1 91.44 77 GLN B CA 1
ATOM 2015 C C . GLN B 1 77 ? 4.809 26.625 9.539 1 91.44 77 GLN B C 1
ATOM 2017 O O . GLN B 1 77 ? 4.555 27.359 8.578 1 91.44 77 GLN B O 1
ATOM 2022 N N . ARG B 1 78 ? 4.523 25.281 9.477 1 95.44 78 ARG B N 1
ATOM 2023 C CA . ARG B 1 78 ? 3.648 24.656 8.484 1 95.44 78 ARG B CA 1
ATOM 2024 C C . ARG B 1 78 ? 4.23 24.781 7.082 1 95.44 78 ARG B C 1
ATOM 2026 O O . ARG B 1 78 ? 3.506 25.062 6.121 1 95.44 78 ARG B O 1
ATOM 2033 N N . THR B 1 79 ? 5.578 24.719 7.055 1 94.69 79 THR B N 1
ATOM 2034 C CA . THR B 1 79 ? 6.309 24.922 5.809 1 94.69 79 THR B CA 1
ATOM 2035 C C . THR B 1 79 ? 7.332 23.812 5.598 1 94.69 79 THR B C 1
ATOM 2037 O O . THR B 1 79 ? 7.988 23.375 6.547 1 94.69 79 THR B O 1
ATOM 2040 N N . ARG B 1 80 ? 7.426 23.297 4.375 1 93 80 ARG B N 1
ATOM 2041 C CA . ARG B 1 80 ? 8.469 22.359 3.965 1 93 80 ARG B CA 1
ATOM 2042 C C . ARG B 1 80 ? 8.898 22.625 2.523 1 93 80 ARG B C 1
ATOM 2044 O O . ARG B 1 80 ? 8.109 23.125 1.719 1 93 80 ARG B O 1
ATOM 2051 N N . THR B 1 81 ? 10.164 22.25 2.262 1 92.81 81 THR B N 1
ATOM 2052 C CA . THR B 1 81 ? 10.594 22.266 0.866 1 92.81 81 THR B CA 1
ATOM 2053 C C . THR B 1 81 ? 9.938 21.125 0.093 1 92.81 81 THR B C 1
ATOM 2055 O O . THR B 1 81 ? 9.586 20.094 0.674 1 92.81 81 THR B O 1
ATOM 2058 N N . LEU B 1 82 ? 9.781 21.328 -1.222 1 92.25 82 LEU B N 1
ATOM 2059 C CA . LEU B 1 82 ? 9.242 20.25 -2.051 1 92.25 82 LEU B CA 1
ATOM 2060 C C . LEU B 1 82 ? 10.133 19.016 -1.988 1 92.25 82 LEU B C 1
ATOM 2062 O O . LEU B 1 82 ? 9.633 17.891 -2.023 1 92.25 82 LEU B O 1
ATOM 2066 N N . GLY B 1 83 ? 11.375 19.203 -1.879 1 88.81 83 GLY B N 1
ATOM 2067 C CA . GLY B 1 83 ? 12.312 18.094 -1.732 1 88.81 83 GLY B CA 1
ATOM 2068 C C . GLY B 1 83 ? 12.07 17.281 -0.478 1 88.81 83 GLY B C 1
ATOM 2069 O O . GLY B 1 83 ? 12.086 16.047 -0.523 1 88.81 83 GLY B O 1
ATOM 2070 N N . LYS B 1 84 ? 11.828 17.953 0.663 1 87.94 84 LYS B N 1
ATOM 2071 C CA . LYS B 1 84 ? 11.539 17.266 1.919 1 87.94 84 LYS B CA 1
ATOM 2072 C C . LYS B 1 84 ? 10.203 16.531 1.849 1 87.94 84 LYS B C 1
ATOM 2074 O O . LYS B 1 84 ? 10.062 15.43 2.377 1 87.94 84 LYS B O 1
ATOM 2079 N N . LEU B 1 85 ? 9.25 17.125 1.202 1 91.12 85 LEU B N 1
ATOM 2080 C CA . LEU B 1 85 ? 7.953 16.484 1.031 1 91.12 85 LEU B CA 1
ATOM 2081 C C . LEU B 1 85 ? 8.102 15.188 0.228 1 91.12 85 LEU B C 1
ATOM 2083 O O . LEU B 1 85 ? 7.531 14.156 0.594 1 91.12 85 LEU B O 1
ATOM 2087 N N . SER B 1 86 ? 8.844 15.258 -0.857 1 89.94 86 SER B N 1
ATOM 2088 C CA . SER B 1 86 ? 9.094 14.078 -1.687 1 89.94 86 SER B CA 1
ATOM 2089 C C . SER B 1 86 ? 9.766 12.969 -0.884 1 89.94 86 SER B C 1
ATOM 2091 O O . SER B 1 86 ? 9.344 11.812 -0.947 1 89.94 86 SER B O 1
ATOM 2093 N N . LYS B 1 87 ? 10.734 13.305 -0.058 1 83.19 87 LYS B N 1
ATOM 2094 C CA . LYS B 1 87 ? 11.469 12.352 0.76 1 83.19 87 LYS B CA 1
ATOM 2095 C C . LYS B 1 87 ? 10.578 11.734 1.833 1 83.19 87 LYS B C 1
ATOM 2097 O O . LYS B 1 87 ? 10.555 10.516 2.008 1 83.19 87 LYS B O 1
ATOM 2102 N N . TYR B 1 88 ? 9.758 12.57 2.438 1 79.56 88 TYR B N 1
ATOM 2103 C CA . TYR B 1 88 ? 8.906 12.125 3.537 1 79.56 88 TYR B CA 1
ATOM 2104 C C . TYR B 1 88 ? 7.773 11.242 3.027 1 79.56 88 TYR B C 1
ATOM 2106 O O . TYR B 1 88 ? 7.383 10.281 3.691 1 79.56 88 TYR B O 1
ATOM 2114 N N . LEU B 1 89 ? 7.281 11.508 1.854 1 83.12 89 LEU B N 1
ATOM 2115 C CA . LEU B 1 89 ? 6.133 10.781 1.315 1 83.12 89 LEU B CA 1
ATOM 2116 C C . LEU B 1 89 ? 6.59 9.641 0.417 1 83.12 89 LEU B C 1
ATOM 2118 O O . LEU B 1 89 ? 5.781 8.805 0.014 1 83.12 89 LEU B O 1
ATOM 2122 N N . MET B 1 90 ? 7.926 9.609 0.187 1 80 90 MET B N 1
ATOM 2123 C CA . MET B 1 90 ? 8.492 8.609 -0.712 1 80 90 MET B CA 1
ATOM 2124 C C . MET B 1 90 ? 7.746 8.586 -2.041 1 80 90 MET B C 1
ATOM 2126 O O . MET B 1 90 ? 7.367 7.516 -2.523 1 80 90 MET B O 1
ATOM 2130 N N . VAL B 1 91 ? 7.445 9.711 -2.49 1 82.38 91 VAL B N 1
ATOM 2131 C CA . VAL B 1 91 ? 6.812 9.922 -3.789 1 82.38 91 VAL B CA 1
ATOM 2132 C C . VAL B 1 91 ? 7.742 10.734 -4.688 1 82.38 91 VAL B C 1
ATOM 2134 O O . VAL B 1 91 ? 8.531 11.547 -4.203 1 82.38 91 VAL B O 1
ATOM 2137 N N . HIS B 1 92 ? 7.711 10.422 -5.914 1 85.56 92 HIS B N 1
ATOM 2138 C CA . HIS B 1 92 ? 8.57 11.125 -6.863 1 85.56 92 HIS B CA 1
ATOM 2139 C C . HIS B 1 92 ? 8.328 12.625 -6.82 1 85.56 92 HIS B C 1
ATOM 2141 O O . HIS B 1 92 ? 7.188 13.078 -6.703 1 85.56 92 HIS B O 1
ATOM 2147 N N . PRO B 1 93 ? 9.438 13.383 -7 1 87.81 93 PRO B N 1
ATOM 2148 C CA . PRO B 1 93 ? 9.328 14.844 -6.934 1 87.81 93 PRO B CA 1
ATOM 2149 C C . PRO B 1 93 ? 8.289 15.398 -7.902 1 87.81 93 PRO B C 1
ATOM 2151 O O . PRO B 1 93 ? 7.574 16.344 -7.562 1 87.81 93 PRO B O 1
ATOM 2154 N N . THR B 1 94 ? 8.234 14.805 -9.039 1 91 94 THR B N 1
ATOM 2155 C CA . THR B 1 94 ? 7.273 15.273 -10.023 1 91 94 THR B CA 1
ATOM 2156 C C . THR B 1 94 ? 5.848 15.133 -9.5 1 91 94 THR B C 1
ATOM 2158 O O . THR B 1 94 ? 5.016 16.016 -9.703 1 91 94 THR B O 1
ATOM 2161 N N . THR B 1 95 ? 5.574 14.031 -8.828 1 91.06 95 THR B N 1
ATOM 2162 C CA . THR B 1 95 ? 4.254 13.781 -8.258 1 91.06 95 THR B CA 1
ATOM 2163 C C . THR B 1 95 ? 3.943 14.781 -7.148 1 91.06 95 THR B C 1
ATOM 2165 O O . THR B 1 95 ? 2.824 15.289 -7.059 1 91.06 95 THR B O 1
ATOM 2168 N N . VAL B 1 96 ? 4.945 15.047 -6.336 1 93.06 96 VAL B N 1
ATOM 2169 C CA . VAL B 1 96 ? 4.777 16.016 -5.258 1 93.06 96 VAL B CA 1
ATOM 2170 C C . VAL B 1 96 ? 4.496 17.391 -5.844 1 93.06 96 VAL B C 1
ATOM 2172 O O . VAL B 1 96 ? 3.607 18.109 -5.375 1 93.06 96 VAL B O 1
ATOM 2175 N N . SER B 1 97 ? 5.238 17.781 -6.875 1 93.31 97 SER B N 1
ATOM 2176 C CA . SER B 1 97 ? 5.051 19.094 -7.504 1 93.31 97 SER B CA 1
ATOM 2177 C C . SER B 1 97 ? 3.637 19.234 -8.062 1 93.31 97 SER B C 1
ATOM 2179 O O . SER B 1 97 ? 2.988 20.266 -7.859 1 93.31 97 SER B O 1
ATOM 2181 N N . MET B 1 98 ? 3.189 18.188 -8.727 1 94.69 98 MET B N 1
ATOM 2182 C CA . MET B 1 98 ? 1.849 18.219 -9.305 1 94.69 98 MET B CA 1
ATOM 2183 C C . MET B 1 98 ? 0.788 18.312 -8.211 1 94.69 98 MET B C 1
ATOM 2185 O O . MET B 1 98 ? -0.183 19.062 -8.344 1 94.69 98 MET B O 1
ATOM 2189 N N . ALA B 1 99 ? 0.941 17.562 -7.191 1 95 99 ALA B N 1
ATOM 2190 C CA . ALA B 1 99 ? -0.01 17.578 -6.082 1 95 99 ALA B CA 1
ATOM 2191 C C . ALA B 1 99 ? -0.014 18.953 -5.398 1 95 99 ALA B C 1
ATOM 2193 O O . ALA B 1 99 ? -1.076 19.484 -5.059 1 95 99 ALA B O 1
ATOM 2194 N N . VAL B 1 100 ? 1.162 19.516 -5.199 1 96.06 100 VAL B N 1
ATOM 2195 C CA . VAL B 1 100 ? 1.271 20.828 -4.582 1 96.06 100 VAL B CA 1
ATOM 2196 C C . VAL B 1 100 ? 0.614 21.875 -5.477 1 96.06 100 VAL B C 1
ATOM 2198 O O . VAL B 1 100 ? -0.088 22.766 -4.992 1 96.06 100 VAL B O 1
ATOM 2201 N N . ASP B 1 101 ? 0.824 21.781 -6.793 1 95.81 101 ASP B N 1
ATOM 2202 C CA . ASP B 1 101 ? 0.188 22.703 -7.738 1 95.81 101 ASP B CA 1
ATOM 2203 C C . ASP B 1 101 ? -1.331 22.672 -7.59 1 95.81 101 ASP B C 1
ATOM 2205 O O . ASP B 1 101 ? -1.979 23.719 -7.582 1 95.81 101 ASP B O 1
ATOM 2209 N N . GLN B 1 102 ? -1.879 21.516 -7.473 1 96.69 102 GLN B N 1
ATOM 2210 C CA . GLN B 1 102 ? -3.32 21.359 -7.305 1 96.69 102 GLN B CA 1
ATOM 2211 C C . GLN B 1 102 ? -3.793 21.984 -5.992 1 96.69 102 GLN B C 1
ATOM 2213 O O . GLN B 1 102 ? -4.863 22.578 -5.934 1 96.69 102 GLN B O 1
ATOM 2218 N N . LEU B 1 103 ? -3.02 21.844 -4.969 1 97.81 103 LEU B N 1
ATOM 2219 C CA . LEU B 1 103 ? -3.357 22.391 -3.654 1 97.81 103 LEU B CA 1
ATOM 2220 C C . LEU B 1 103 ? -3.26 23.906 -3.645 1 97.81 103 LEU B C 1
ATOM 2222 O O . LEU B 1 103 ? -4.031 24.578 -2.957 1 97.81 103 LEU B O 1
ATOM 2226 N N . VAL B 1 104 ? -2.309 24.438 -4.383 1 97.5 104 VAL B N 1
ATOM 2227 C CA . VAL B 1 104 ? -2.184 25.875 -4.543 1 97.5 104 VAL B CA 1
ATOM 2228 C C . VAL B 1 104 ? -3.41 26.438 -5.266 1 97.5 104 VAL B C 1
ATOM 2230 O O . VAL B 1 104 ? -3.998 27.422 -4.84 1 97.5 104 VAL B O 1
ATOM 2233 N N . LYS B 1 105 ? -3.766 25.781 -6.312 1 97.31 105 LYS B N 1
ATOM 2234 C CA . LYS B 1 105 ? -4.941 26.188 -7.074 1 97.31 105 LYS B CA 1
ATOM 2235 C C . LYS B 1 105 ? -6.195 26.156 -6.207 1 97.31 105 LYS B C 1
ATOM 2237 O O . LYS B 1 105 ? -7.07 27.016 -6.344 1 97.31 105 LYS B O 1
ATOM 2242 N N . ALA B 1 106 ? -6.305 25.266 -5.289 1 97 106 ALA B N 1
ATOM 2243 C CA . ALA B 1 106 ? -7.453 25.109 -4.402 1 97 106 ALA B CA 1
ATOM 2244 C C . ALA B 1 106 ? -7.379 26.094 -3.238 1 97 106 ALA B C 1
ATOM 2246 O O . ALA B 1 106 ? -8.32 26.219 -2.455 1 97 106 ALA B O 1
ATOM 2247 N N . GLY B 1 107 ? -6.195 26.766 -3.096 1 97.88 107 GLY B N 1
ATOM 2248 C CA . GLY B 1 107 ? -6.023 27.766 -2.053 1 97.88 107 GLY B CA 1
ATOM 2249 C C . GLY B 1 107 ? -5.582 27.172 -0.726 1 97.88 107 GLY B C 1
ATOM 2250 O O . GLY B 1 107 ? -5.645 27.844 0.308 1 97.88 107 GLY B O 1
ATOM 2251 N N . PHE B 1 108 ? -5.102 25.906 -0.66 1 98.38 108 PHE B N 1
ATOM 2252 C CA . PHE B 1 108 ? -4.777 25.203 0.582 1 98.38 108 PHE B CA 1
ATOM 2253 C C . PHE B 1 108 ? -3.299 25.359 0.916 1 98.38 108 PHE B C 1
ATOM 2255 O O . PHE B 1 108 ? -2.895 25.172 2.064 1 98.38 108 PHE B O 1
ATOM 2262 N N . VAL B 1 109 ? -2.465 25.609 -0.124 1 98.31 109 VAL B N 1
ATOM 2263 C CA . VAL B 1 109 ? -1.018 25.719 0.016 1 98.31 109 VAL B CA 1
ATOM 2264 C C . VAL B 1 109 ? -0.522 26.938 -0.759 1 98.31 109 VAL B C 1
ATOM 2266 O O . VAL B 1 109 ? -1.101 27.312 -1.783 1 98.31 109 VAL B O 1
ATOM 2269 N N . GLU B 1 110 ? 0.429 27.578 -0.278 1 97.56 110 GLU B N 1
ATOM 2270 C CA . GLU B 1 110 ? 1.146 28.625 -0.995 1 97.56 110 GLU B CA 1
ATOM 2271 C C . GLU B 1 110 ? 2.578 28.203 -1.307 1 97.56 110 GLU B C 1
ATOM 2273 O O . GLU B 1 110 ? 3.215 27.5 -0.51 1 97.56 110 GLU B O 1
ATOM 2278 N N . ARG B 1 111 ? 3.014 28.578 -2.424 1 93.12 111 ARG B N 1
ATOM 2279 C CA . ARG B 1 111 ? 4.391 28.328 -2.832 1 93.12 111 ARG B CA 1
ATOM 2280 C C . ARG B 1 111 ? 5.223 29.594 -2.76 1 93.12 111 ARG B C 1
ATOM 2282 O O . ARG B 1 111 ? 4.742 30.688 -3.104 1 93.12 111 ARG B O 1
ATOM 2289 N N . GLN B 1 112 ? 6.375 29.453 -2.252 1 88.5 112 GLN B N 1
ATOM 2290 C CA . GLN B 1 112 ? 7.32 30.562 -2.248 1 88.5 112 GLN B CA 1
ATOM 2291 C C . GLN B 1 112 ? 8.734 30.078 -2.561 1 88.5 112 GLN B C 1
ATOM 2293 O O . GLN B 1 112 ? 9.125 28.984 -2.168 1 88.5 112 GLN B O 1
ATOM 2298 N N . ALA B 1 113 ? 9.398 30.844 -3.455 1 82 113 ALA B N 1
ATOM 2299 C CA . ALA B 1 113 ? 10.812 30.547 -3.666 1 82 113 ALA B CA 1
ATOM 2300 C C . ALA B 1 113 ? 11.617 30.766 -2.383 1 82 113 ALA B C 1
ATOM 2302 O O . ALA B 1 113 ? 11.305 31.641 -1.587 1 82 113 ALA B O 1
ATOM 2303 N N . HIS B 1 114 ? 12.508 29.781 -2.186 1 74.88 114 HIS B N 1
ATOM 2304 C CA . HIS B 1 114 ? 13.367 29.938 -1.018 1 74.88 114 HIS B CA 1
ATOM 2305 C C . HIS B 1 114 ? 14.195 31.219 -1.107 1 74.88 114 HIS B C 1
ATOM 2307 O O . HIS B 1 114 ? 14.68 31.562 -2.184 1 74.88 114 HIS B O 1
ATOM 2313 N N . ALA B 1 115 ? 14.312 31.875 -0.077 1 71.81 115 ALA B N 1
ATOM 2314 C CA . ALA B 1 115 ? 14.938 33.188 -0.009 1 71.81 115 ALA B CA 1
ATOM 2315 C C . ALA B 1 115 ? 16.406 33.125 -0.447 1 71.81 115 ALA B C 1
ATOM 2317 O O . ALA B 1 115 ? 16.891 34.062 -1.102 1 71.81 115 ALA B O 1
ATOM 2318 N N . THR B 1 116 ? 17 32.094 -0.107 1 74.94 116 THR B N 1
ATOM 2319 C CA . THR B 1 116 ? 18.453 32.062 -0.322 1 74.94 116 THR B CA 1
ATOM 2320 C C . THR B 1 116 ? 18.797 31.078 -1.445 1 74.94 116 THR B C 1
ATOM 2322 O O . THR B 1 116 ? 19.922 31.094 -1.958 1 74.94 116 THR B O 1
ATOM 2325 N N . ASP B 1 117 ? 17.953 30.141 -1.601 1 72.56 117 ASP B N 1
ATOM 2326 C CA . ASP B 1 117 ? 18.172 29.141 -2.65 1 72.56 117 ASP B CA 1
ATOM 2327 C C . ASP B 1 117 ? 16.984 29.109 -3.623 1 72.56 117 ASP B C 1
ATOM 2329 O O . ASP B 1 117 ? 16 28.406 -3.389 1 72.56 117 ASP B O 1
ATOM 2333 N N . ARG B 1 118 ? 17.156 29.875 -4.742 1 67.75 118 ARG B N 1
ATOM 2334 C CA . ARG B 1 118 ? 16.062 30.078 -5.684 1 67.75 118 ARG B CA 1
ATOM 2335 C C . ARG B 1 118 ? 15.625 28.75 -6.305 1 67.75 118 ARG B C 1
ATOM 2337 O O . ARG B 1 118 ? 14.5 28.641 -6.793 1 67.75 118 ARG B O 1
ATOM 2344 N N . ARG B 1 119 ? 16.484 27.734 -6.086 1 73.38 119 ARG B N 1
ATOM 2345 C CA . ARG B 1 119 ? 16.141 26.438 -6.688 1 73.38 119 ARG B CA 1
ATOM 2346 C C . ARG B 1 119 ? 15.289 25.609 -5.742 1 73.38 119 ARG B C 1
ATOM 2348 O O . ARG B 1 119 ? 14.633 24.656 -6.168 1 73.38 119 ARG B O 1
ATOM 2355 N N . THR B 1 120 ? 15.25 26.125 -4.547 1 84.88 120 THR B N 1
ATOM 2356 C CA . THR B 1 120 ? 14.453 25.406 -3.568 1 84.88 120 THR B CA 1
ATOM 2357 C C . THR B 1 120 ? 13.094 26.062 -3.379 1 84.88 120 THR B C 1
ATOM 2359 O O . THR B 1 120 ? 13.008 27.266 -3.145 1 84.88 120 THR B O 1
ATOM 2362 N N . VAL B 1 121 ? 12.062 25.328 -3.643 1 90.56 121 VAL B N 1
ATOM 2363 C CA . VAL B 1 121 ? 10.703 25.844 -3.52 1 90.56 121 VAL B CA 1
ATOM 2364 C C . VAL B 1 121 ? 10.102 25.375 -2.193 1 90.56 121 VAL B C 1
ATOM 2366 O O . VAL B 1 121 ? 10.227 24.219 -1.812 1 90.56 121 VAL B O 1
ATOM 2369 N N . LEU B 1 122 ? 9.477 26.359 -1.488 1 94.38 122 LEU B N 1
ATOM 2370 C CA . LEU B 1 122 ? 8.805 26.078 -0.224 1 94.38 122 LEU B CA 1
ATOM 2371 C C . LEU B 1 122 ? 7.297 26 -0.421 1 94.38 122 LEU B C 1
ATOM 2373 O O . LEU B 1 122 ? 6.719 26.766 -1.186 1 94.38 122 LEU B O 1
ATOM 2377 N N . ALA B 1 123 ? 6.723 25.047 0.257 1 96.81 123 ALA B N 1
ATOM 2378 C CA . ALA B 1 123 ? 5.27 24.953 0.371 1 96.81 123 ALA B CA 1
ATOM 2379 C C . ALA B 1 123 ? 4.809 25.266 1.791 1 96.81 123 ALA B C 1
ATOM 2381 O O . ALA B 1 123 ? 5.367 24.75 2.762 1 96.81 123 ALA B O 1
ATOM 2382 N N . THR B 1 124 ? 3.838 26.141 1.909 1 97.62 124 THR B N 1
ATOM 2383 C CA . THR B 1 124 ? 3.322 26.547 3.213 1 97.62 124 THR B CA 1
ATOM 2384 C C . THR B 1 124 ? 1.811 26.359 3.279 1 97.62 124 THR B C 1
ATOM 2386 O O . THR B 1 124 ? 1.096 26.688 2.332 1 97.62 124 THR B O 1
ATOM 2389 N N . LEU B 1 125 ? 1.404 25.766 4.371 1 97.69 125 LEU B N 1
ATOM 2390 C CA . LEU B 1 125 ? -0.018 25.547 4.609 1 97.69 125 LEU B CA 1
ATOM 2391 C C . LEU B 1 125 ? -0.737 26.875 4.855 1 97.69 125 LEU B C 1
ATOM 2393 O O . LEU B 1 125 ? -0.275 27.703 5.648 1 97.69 125 LEU B O 1
ATOM 2397 N N . THR B 1 126 ? -1.851 27.156 4.145 1 98.19 126 THR B N 1
ATOM 2398 C CA . THR B 1 126 ? -2.682 28.328 4.375 1 98.19 126 THR B CA 1
ATOM 2399 C C . THR B 1 126 ? -3.693 28.078 5.484 1 98.19 126 THR B C 1
ATOM 2401 O O . THR B 1 126 ? -3.877 26.922 5.906 1 98.19 126 THR B O 1
ATOM 2404 N N . PRO B 1 127 ? -4.379 29.141 5.984 1 98 127 PRO B N 1
ATOM 2405 C CA . PRO B 1 127 ? -5.461 28.922 6.945 1 98 127 PRO B CA 1
ATOM 2406 C C . PRO B 1 127 ? -6.559 28 6.398 1 98 127 PRO B C 1
ATOM 2408 O O . PRO B 1 127 ? -7.07 27.156 7.121 1 98 127 PRO B O 1
ATOM 2411 N N . ALA B 1 128 ? -6.883 28.188 5.125 1 98 128 ALA B N 1
ATOM 2412 C CA . ALA B 1 128 ? -7.859 27.312 4.48 1 98 128 ALA B CA 1
ATOM 2413 C C . ALA B 1 128 ? -7.348 25.875 4.406 1 98 128 ALA B C 1
ATOM 2415 O O . ALA B 1 128 ? -8.117 24.922 4.598 1 98 128 ALA B O 1
ATOM 2416 N N . GLY B 1 129 ? -6.043 25.703 4.105 1 98.12 129 GLY B N 1
ATOM 2417 C CA . GLY B 1 129 ? -5.418 24.391 4.098 1 98.12 129 GLY B CA 1
ATOM 2418 C C . GLY B 1 129 ? -5.445 23.703 5.457 1 98.12 129 GLY B C 1
ATOM 2419 O O . GLY B 1 129 ? -5.668 22.5 5.543 1 98.12 129 GLY B O 1
ATOM 2420 N N . LEU B 1 130 ? -5.238 24.469 6.453 1 97.25 130 LEU B N 1
ATOM 2421 C CA . LEU B 1 130 ? -5.285 23.953 7.812 1 97.25 130 LEU B CA 1
ATOM 2422 C C . LEU B 1 130 ? -6.688 23.453 8.156 1 97.25 130 LEU B C 1
ATOM 2424 O O . LEU B 1 130 ? -6.844 22.391 8.75 1 97.25 130 LEU B O 1
ATOM 2428 N N . GLU B 1 131 ? -7.703 24.203 7.766 1 97.44 131 GLU B N 1
ATOM 2429 C CA . GLU B 1 131 ? -9.086 23.812 8.023 1 97.44 131 GLU B CA 1
ATOM 2430 C C . GLU B 1 131 ? -9.422 22.484 7.328 1 97.44 131 GLU B C 1
ATOM 2432 O O . GLU B 1 131 ? -10.031 21.609 7.934 1 97.44 131 GLU B O 1
ATOM 2437 N N . VAL B 1 132 ? -8.984 22.344 6.125 1 97.38 132 VAL B N 1
ATOM 2438 C CA . VAL B 1 132 ? -9.352 21.172 5.352 1 97.38 132 VAL B CA 1
ATOM 2439 C C . VAL B 1 132 ? -8.633 19.938 5.902 1 97.38 132 VAL B C 1
ATOM 2441 O O . VAL B 1 132 ? -9.211 18.859 5.977 1 97.38 132 VAL B O 1
ATOM 2444 N N . VAL B 1 133 ? -7.367 20.062 6.277 1 96.56 133 VAL B N 1
ATOM 2445 C CA . VAL B 1 133 ? -6.633 18.906 6.777 1 96.56 133 VAL B CA 1
ATOM 2446 C C . VAL B 1 133 ? -7.176 18.5 8.148 1 96.56 133 VAL B C 1
ATOM 2448 O O . VAL B 1 133 ? -7.223 17.312 8.484 1 96.56 133 VAL B O 1
ATOM 2451 N N . GLU B 1 134 ? -7.637 19.469 8.938 1 95.56 134 GLU B N 1
ATOM 2452 C CA . GLU B 1 134 ? -8.266 19.156 10.219 1 95.56 134 GLU B CA 1
ATOM 2453 C C . GLU B 1 134 ? -9.594 18.438 10.023 1 95.56 134 GLU B C 1
ATOM 2455 O O . GLU B 1 134 ? -9.898 17.484 10.742 1 95.56 134 GLU B O 1
ATOM 2460 N N . ASP B 1 135 ? -10.336 18.922 9.062 1 96.44 135 ASP B N 1
ATOM 2461 C CA . ASP B 1 135 ? -11.57 18.219 8.703 1 96.44 135 ASP B CA 1
ATOM 2462 C C . ASP B 1 135 ? -11.281 16.797 8.25 1 96.44 135 ASP B C 1
ATOM 2464 O O . ASP B 1 135 ? -11.977 15.852 8.656 1 96.44 135 ASP B O 1
ATOM 2468 N N . ALA B 1 136 ? -10.273 16.594 7.426 1 96.75 136 ALA B N 1
ATOM 2469 C CA . ALA B 1 136 ? -9.867 15.273 6.957 1 96.75 136 ALA B CA 1
ATOM 2470 C C . ALA B 1 136 ? -9.461 14.383 8.125 1 96.75 136 ALA B C 1
ATOM 2472 O O . ALA B 1 136 ? -9.852 13.211 8.195 1 96.75 136 ALA B O 1
ATOM 2473 N N . ASN B 1 137 ? -8.672 14.977 9.078 1 93.69 137 ASN B N 1
ATOM 2474 C CA . ASN B 1 137 ? -8.266 14.242 10.273 1 93.69 137 ASN B CA 1
ATOM 2475 C C . ASN B 1 137 ? -9.469 13.727 11.055 1 93.69 137 ASN B C 1
ATOM 2477 O O . ASN B 1 137 ? -9.5 12.57 11.469 1 93.69 137 ASN B O 1
ATOM 2481 N N . ASP B 1 138 ? -10.438 14.586 11.227 1 94.38 138 ASP B N 1
ATOM 2482 C CA . ASP B 1 138 ? -11.633 14.227 11.977 1 94.38 138 ASP B CA 1
ATOM 2483 C C . ASP B 1 138 ? -12.398 13.102 11.289 1 94.38 138 ASP B C 1
ATOM 2485 O O . ASP B 1 138 ? -12.836 12.156 11.945 1 94.38 138 ASP B O 1
ATOM 2489 N N . ARG B 1 139 ? -12.547 13.156 10 1 95.12 139 ARG B N 1
ATOM 2490 C CA . ARG B 1 139 ? -13.258 12.133 9.242 1 95.12 139 ARG B CA 1
ATOM 2491 C C . ARG B 1 139 ? -12.516 10.805 9.281 1 95.12 139 ARG B C 1
ATOM 2493 O O . ARG B 1 139 ? -13.133 9.75 9.453 1 95.12 139 ARG B O 1
ATOM 2500 N N . LEU B 1 140 ? -11.242 10.875 9.133 1 95.56 140 LEU B N 1
ATOM 2501 C CA . LEU B 1 140 ? -10.438 9.656 9.148 1 95.56 140 LEU B CA 1
ATOM 2502 C C . LEU B 1 140 ? -10.406 9.039 10.539 1 95.56 140 LEU B C 1
ATOM 2504 O O . LEU B 1 140 ? -10.43 7.816 10.68 1 95.56 140 LEU B O 1
ATOM 2508 N N . ALA B 1 141 ? -10.312 9.906 11.562 1 92.69 141 ALA B N 1
ATOM 2509 C CA . ALA B 1 141 ? -10.352 9.414 12.938 1 92.69 141 ALA B CA 1
ATOM 2510 C C . ALA B 1 141 ? -11.664 8.688 13.227 1 92.69 141 ALA B C 1
ATOM 2512 O O . ALA B 1 141 ? -11.688 7.703 13.969 1 92.69 141 ALA B O 1
ATOM 2513 N N . ALA B 1 142 ? -12.742 9.109 12.648 1 92.81 142 ALA B N 1
ATOM 2514 C CA . ALA B 1 142 ? -14.062 8.523 12.867 1 92.81 142 ALA B CA 1
ATOM 2515 C C . ALA B 1 142 ? -14.133 7.102 12.32 1 92.81 142 ALA B C 1
ATOM 2517 O O . ALA B 1 142 ? -14.93 6.289 12.789 1 92.81 142 ALA B O 1
ATOM 2518 N N . VAL B 1 143 ? -13.234 6.801 11.359 1 92.81 143 VAL B N 1
ATOM 2519 C CA . VAL B 1 143 ? -13.211 5.457 10.797 1 92.81 143 VAL B CA 1
ATOM 2520 C C . VAL B 1 143 ? -11.914 4.754 11.195 1 92.81 143 VAL B C 1
ATOM 2522 O O . VAL B 1 143 ? -11.469 3.832 10.508 1 92.81 143 VAL B O 1
ATOM 2525 N N . HIS B 1 144 ? -11.266 5.289 12.219 1 93.62 144 HIS B N 1
ATOM 2526 C CA . HIS B 1 144 ? -10.078 4.691 12.805 1 93.62 144 HIS B CA 1
ATOM 2527 C C . HIS B 1 144 ? -8.945 4.605 11.797 1 93.62 144 HIS B C 1
ATOM 2529 O O . HIS B 1 144 ? -8.203 3.617 11.766 1 93.62 144 HIS B O 1
ATOM 2535 N N . PHE B 1 145 ? -8.938 5.566 10.867 1 93.81 145 PHE B N 1
ATOM 2536 C CA . PHE B 1 145 ? -7.922 5.676 9.828 1 93.81 145 PHE B CA 1
ATOM 2537 C C . PHE B 1 145 ? -7.844 4.395 9.008 1 93.81 145 PHE B C 1
ATOM 2539 O O . PHE B 1 145 ? -6.762 3.99 8.578 1 93.81 145 PHE B O 1
ATOM 2546 N N . GLY B 1 146 ? -8.969 3.701 8.883 1 94 146 GLY B N 1
ATOM 2547 C CA . GLY B 1 146 ? -9.078 2.52 8.047 1 94 146 GLY B CA 1
ATOM 2548 C C . GLY B 1 146 ? -8.773 1.231 8.789 1 94 146 GLY B C 1
ATOM 2549 O O . GLY B 1 146 ? -8.875 0.142 8.219 1 94 146 GLY B O 1
ATOM 2550 N N . LEU B 1 147 ? -8.398 1.305 10.039 1 94.31 147 LEU B N 1
ATOM 2551 C CA . LEU B 1 147 ? -7.977 0.133 10.805 1 94.31 147 LEU B CA 1
ATOM 2552 C C . LEU B 1 147 ? -9.172 -0.521 11.492 1 94.31 147 LEU B C 1
ATOM 2554 O O . LEU B 1 147 ? -9.039 -1.598 12.078 1 94.31 147 LEU B O 1
ATOM 2558 N N . ALA B 1 148 ? -10.328 0.04 11.406 1 85.88 148 ALA B N 1
ATOM 2559 C CA . ALA B 1 148 ? -11.516 -0.454 12.109 1 85.88 148 ALA B CA 1
ATOM 2560 C C . ALA B 1 148 ? -11.25 -0.606 13.602 1 85.88 148 ALA B C 1
ATOM 2562 O O . ALA B 1 148 ? -10.445 0.139 14.172 1 85.88 148 ALA B O 1
ATOM 2563 N N . SER B 1 149 ? -12 -1.422 14.352 1 85.38 149 SER B N 1
ATOM 2564 C CA . SER B 1 149 ? -11.914 -1.498 15.805 1 85.38 149 SER B CA 1
ATOM 2565 C C . SER B 1 149 ? -10.828 -2.473 16.25 1 85.38 149 SER B C 1
ATOM 2567 O O . SER B 1 149 ? -11.125 -3.479 16.906 1 85.38 149 SER B O 1
ATOM 2569 N N . VAL B 1 150 ? -9.609 -2.193 15.883 1 90.38 150 VAL B N 1
ATOM 2570 C CA . VAL B 1 150 ? -8.461 -2.963 16.344 1 90.38 150 VAL B CA 1
ATOM 2571 C C . VAL B 1 150 ? -8.047 -2.482 17.734 1 90.38 150 VAL B C 1
ATOM 2573 O O . VAL B 1 150 ? -8.023 -1.279 18 1 90.38 150 VAL B O 1
ATOM 2576 N N . ASP B 1 151 ? -7.762 -3.387 18.609 1 89.56 151 ASP B N 1
ATOM 2577 C CA . ASP B 1 151 ? -7.445 -3.02 19.984 1 89.56 151 ASP B CA 1
ATOM 2578 C C . ASP B 1 151 ? -6.078 -2.346 20.078 1 89.56 151 ASP B C 1
ATOM 2580 O O . ASP B 1 151 ? -5.238 -2.512 19.188 1 89.56 151 ASP B O 1
ATOM 2584 N N . THR B 1 152 ? -5.863 -1.647 21.172 1 89.06 152 THR B N 1
ATOM 2585 C CA . THR B 1 152 ? -4.672 -0.832 21.375 1 89.06 152 THR B CA 1
ATOM 2586 C C . THR B 1 152 ? -3.418 -1.702 21.406 1 89.06 152 THR B C 1
ATOM 2588 O O . THR B 1 152 ? -2.377 -1.322 20.875 1 89.06 152 THR B O 1
ATOM 2591 N N . GLU B 1 153 ? -3.514 -2.828 21.953 1 90.69 153 GLU B N 1
ATOM 2592 C CA . GLU B 1 153 ? -2.363 -3.723 22.062 1 90.69 153 GLU B CA 1
ATOM 2593 C C . GLU B 1 153 ? -1.889 -4.168 20.672 1 90.69 153 GLU B C 1
ATOM 2595 O O . GLU B 1 153 ? -0.688 -4.168 20.391 1 90.69 153 GLU B O 1
ATOM 2600 N N . THR B 1 154 ? -2.822 -4.527 19.844 1 92.44 154 THR B N 1
ATOM 2601 C CA . THR B 1 154 ? -2.506 -4.941 18.469 1 92.44 154 THR B CA 1
ATOM 2602 C C . THR B 1 154 ? -1.877 -3.789 17.688 1 92.44 154 THR B C 1
ATOM 2604 O O . THR B 1 154 ? -0.892 -3.984 16.984 1 92.44 154 THR B O 1
ATOM 2607 N N . LEU B 1 155 ? -2.395 -2.586 17.891 1 92.88 155 LEU B N 1
ATOM 2608 C CA . LEU B 1 155 ? -1.867 -1.424 17.188 1 92.88 155 LEU B CA 1
ATOM 2609 C C . LEU B 1 155 ? -0.432 -1.132 17.609 1 92.88 155 LEU B C 1
ATOM 2611 O O . LEU B 1 155 ? 0.433 -0.883 16.766 1 92.88 155 LEU B O 1
ATOM 2615 N N . GLU B 1 156 ? -0.179 -1.167 18.859 1 90.25 156 GLU B N 1
ATOM 2616 C CA . GLU B 1 156 ? 1.163 -0.917 19.375 1 90.25 156 GLU B CA 1
ATOM 2617 C C . GLU B 1 156 ? 2.156 -1.952 18.859 1 90.25 156 GLU B C 1
ATOM 2619 O O . GLU B 1 156 ? 3.266 -1.604 18.438 1 90.25 156 GLU B O 1
ATOM 2624 N N . ALA B 1 157 ? 1.743 -3.188 18.891 1 92.12 157 ALA B N 1
ATOM 2625 C CA . ALA B 1 157 ? 2.594 -4.262 18.375 1 92.12 157 ALA B CA 1
ATOM 2626 C C . ALA B 1 157 ? 2.875 -4.082 16.891 1 92.12 157 ALA B C 1
ATOM 2628 O O . ALA B 1 157 ? 4.008 -4.277 16.438 1 92.12 157 ALA B O 1
ATOM 2629 N N . LEU B 1 158 ? 1.855 -3.717 16.156 1 94.06 158 LEU B N 1
ATOM 2630 C CA . LEU B 1 158 ? 1.991 -3.508 14.719 1 94.06 158 LEU B CA 1
ATOM 2631 C C . LEU B 1 158 ? 2.982 -2.387 14.43 1 94.06 158 LEU B C 1
ATOM 2633 O O . LEU B 1 158 ? 3.852 -2.531 13.562 1 94.06 158 LEU B O 1
ATOM 2637 N N . ILE B 1 159 ? 2.893 -1.294 15.117 1 88.69 159 ILE B N 1
ATOM 2638 C CA . ILE B 1 159 ? 3.803 -0.17 14.93 1 88.69 159 ILE B CA 1
ATOM 2639 C C . ILE B 1 159 ? 5.242 -0.625 15.164 1 88.69 159 ILE B C 1
ATOM 2641 O O . ILE B 1 159 ? 6.133 -0.324 14.367 1 88.69 159 ILE B O 1
ATOM 2645 N N . GLU B 1 160 ? 5.422 -1.341 16.219 1 89.69 160 GLU B N 1
ATOM 2646 C CA . GLU B 1 160 ? 6.758 -1.808 16.562 1 89.69 160 GLU B CA 1
ATOM 2647 C C . GLU B 1 160 ? 7.32 -2.736 15.5 1 89.69 160 GLU B C 1
ATOM 2649 O O . GLU B 1 160 ? 8.477 -2.59 15.086 1 89.69 160 GLU B O 1
ATOM 2654 N N . GLN B 1 161 ? 6.562 -3.699 15.055 1 93.5 161 GLN B N 1
ATOM 2655 C CA . GLN B 1 161 ? 7.031 -4.664 14.062 1 93.5 161 GLN B CA 1
ATOM 2656 C C . GLN B 1 161 ? 7.266 -3.994 12.711 1 93.5 161 GLN B C 1
ATOM 2658 O O . GLN B 1 161 ? 8.219 -4.332 12 1 93.5 161 GLN B O 1
ATOM 2663 N N . LEU B 1 162 ? 6.383 -3.072 12.344 1 93.94 162 LEU B N 1
ATOM 2664 C CA . LEU B 1 162 ? 6.559 -2.344 11.094 1 93.94 162 LEU B CA 1
ATOM 2665 C C . LEU B 1 162 ? 7.809 -1.468 11.148 1 93.94 162 LEU B C 1
ATOM 2667 O O . LEU B 1 162 ? 8.477 -1.275 10.133 1 93.94 162 LEU B O 1
ATOM 2671 N N . GLN B 1 163 ? 8.109 -0.926 12.32 1 88.12 163 GLN B N 1
ATOM 2672 C CA . GLN B 1 163 ? 9.344 -0.173 12.5 1 88.12 163 GLN B CA 1
ATOM 2673 C C . GLN B 1 163 ? 10.562 -1.062 12.281 1 88.12 163 GLN B C 1
ATOM 2675 O O . GLN B 1 163 ? 11.57 -0.618 11.719 1 88.12 163 GLN B O 1
ATOM 2680 N N . GLU B 1 164 ? 10.5 -2.301 12.758 1 90 164 GLU B N 1
ATOM 2681 C CA . GLU B 1 164 ? 11.594 -3.244 12.531 1 90 164 GLU B CA 1
ATOM 2682 C C . GLU B 1 164 ? 11.797 -3.512 11.039 1 90 164 GLU B C 1
ATOM 2684 O O . GLU B 1 164 ? 12.93 -3.596 10.57 1 90 164 GLU B O 1
ATOM 2689 N N . VAL B 1 165 ? 10.703 -3.625 10.328 1 92.12 165 VAL B N 1
ATOM 2690 C CA . VAL B 1 165 ? 10.781 -3.814 8.883 1 92.12 165 VAL B CA 1
ATOM 2691 C C . VAL B 1 165 ? 11.422 -2.588 8.234 1 92.12 165 VAL B C 1
ATOM 2693 O O . VAL B 1 165 ? 12.312 -2.719 7.391 1 92.12 165 VAL B O 1
ATOM 2696 N N . ARG B 1 166 ? 10.992 -1.394 8.617 1 88.75 166 ARG B N 1
ATOM 2697 C CA . ARG B 1 166 ? 11.492 -0.149 8.047 1 88.75 166 ARG B CA 1
ATOM 2698 C C . ARG B 1 166 ? 12.977 0.033 8.359 1 88.75 166 ARG B C 1
ATOM 2700 O O . ARG B 1 166 ? 13.734 0.537 7.523 1 88.75 166 ARG B O 1
ATOM 2707 N N . ARG B 1 167 ? 13.406 -0.374 9.508 1 87.38 167 ARG B N 1
ATOM 2708 C CA . ARG B 1 167 ? 14.82 -0.348 9.852 1 87.38 167 ARG B CA 1
ATOM 2709 C C . ARG B 1 167 ? 15.617 -1.285 8.953 1 87.38 167 ARG B C 1
ATOM 2711 O O . ARG B 1 167 ? 16.688 -0.914 8.445 1 87.38 167 ARG B O 1
ATOM 2718 N N . ALA B 1 168 ? 15.102 -2.461 8.766 1 88.81 168 ALA B N 1
ATOM 2719 C CA . ALA B 1 168 ? 15.797 -3.48 7.98 1 88.81 168 ALA B CA 1
ATOM 2720 C C . ALA B 1 168 ? 15.992 -3.021 6.539 1 88.81 168 ALA B C 1
ATOM 2722 O O . ALA B 1 168 ? 16.984 -3.369 5.898 1 88.81 168 ALA B O 1
ATOM 2723 N N . VAL B 1 169 ? 15.055 -2.205 6.043 1 87.44 169 VAL B N 1
ATOM 2724 C CA . VAL B 1 169 ? 15.133 -1.809 4.645 1 87.44 169 VAL B CA 1
ATOM 2725 C C . VAL B 1 169 ? 15.859 -0.473 4.52 1 87.44 169 VAL B C 1
ATOM 2727 O O . VAL B 1 169 ? 15.984 0.077 3.424 1 87.44 169 VAL B O 1
ATOM 2730 N N . GLY B 1 170 ? 16.266 0.189 5.609 1 82.25 170 GLY B N 1
ATOM 2731 C CA . GLY B 1 170 ? 17.078 1.388 5.602 1 82.25 170 GLY B CA 1
ATOM 2732 C C . GLY B 1 170 ? 16.266 2.668 5.633 1 82.25 170 GLY B C 1
ATOM 2733 O O . GLY B 1 170 ? 16.781 3.74 5.297 1 82.25 170 GLY B O 1
ATOM 2734 N N . ASP B 1 171 ? 14.945 2.516 5.859 1 79 171 ASP B N 1
ATOM 2735 C CA . ASP B 1 171 ? 14.094 3.693 5.934 1 79 171 ASP B CA 1
ATOM 2736 C C . ASP B 1 171 ? 14.391 4.512 7.188 1 79 171 ASP B C 1
ATOM 2738 O O . ASP B 1 171 ? 14.266 5.738 7.18 1 79 171 ASP B O 1
ATOM 2742 N N . VAL B 1 172 ? 14.633 3.844 8.367 1 67.31 172 VAL B N 1
ATOM 2743 C CA . VAL B 1 172 ? 14.836 4.5 9.656 1 67.31 172 VAL B CA 1
ATOM 2744 C C . VAL B 1 172 ? 16.312 4.457 10.023 1 67.31 172 VAL B C 1
ATOM 2746 O O . VAL B 1 172 ? 17 3.465 9.766 1 67.31 172 VAL B O 1
ATOM 2749 N N . GLU B 1 173 ? 17.109 5.727 9.898 1 54.94 173 GLU B N 1
ATOM 2750 C CA . GLU B 1 173 ? 18.5 5.73 10.305 1 54.94 173 GLU B CA 1
ATOM 2751 C C . GLU B 1 173 ? 18.688 5.039 11.656 1 54.94 173 GLU B C 1
ATOM 2753 O O . GLU B 1 173 ? 17.891 5.242 12.578 1 54.94 173 GLU B O 1
ATOM 2758 N N . THR B 1 174 ? 19.266 3.764 11.539 1 43.53 174 THR B N 1
ATOM 2759 C CA . THR B 1 174 ? 19.703 3.131 12.781 1 43.53 174 THR B CA 1
ATOM 2760 C C . THR B 1 174 ? 20.672 4.031 13.531 1 43.53 174 THR B C 1
ATOM 2762 O O . THR B 1 174 ? 21.547 4.668 12.922 1 43.53 174 THR B O 1
ATOM 2765 N N . GLY B 1 175 ? 20.297 4.914 14.359 1 33.56 175 GLY B N 1
ATOM 2766 C CA . GLY B 1 175 ? 21.312 5.531 15.203 1 33.56 175 GLY B CA 1
ATOM 2767 C C . GLY B 1 175 ? 22.547 4.66 15.391 1 33.56 175 GLY B C 1
ATOM 2768 O O . GLY B 1 175 ? 23.375 4.938 16.25 1 33.56 175 GLY B O 1
ATOM 2769 N N . LEU B 1 176 ? 22.891 3.549 14.758 1 29.44 176 LEU B N 1
ATOM 2770 C CA . LEU B 1 176 ? 24.234 3.266 15.219 1 29.44 176 LEU B CA 1
ATOM 2771 C C . LEU B 1 176 ? 25.234 4.215 14.57 1 29.44 176 LEU B C 1
ATOM 2773 O O . LEU B 1 176 ? 25.094 4.578 13.398 1 29.44 176 LEU B O 1
#

Sequence (352 aa):
MASELPMSADDHRHDVVDWMRAEWSERRDSADLEFGTTMALLRAHQWVVRAMDQELRSLRLSRNAYLILMSLQLSEQRTRTLGKLSKYLMVHPTTVSMAVDQLVKAGFVERQAHATDRRTVLATLTPAGLEVVEDANDRLAAVHFGLASVDTETLEALIEQLQEVRRAVGDVETGLMASELPMSADDHRHDVVDWMRAEWSERRDSADLEFGTTMALLRAHQWVVRAMDQELRSLRLSRNAYLILMSLQLSEQRTRTLGKLSKYLMVHPTTVSMAVDQLVKAGFVERQAHATDRRTVLATLTPAGLEVVEDANDRLAAVHFGLASVDTETLEALIEQLQEVRRAVGDVETGL